Protein AF-A0A2N6DG22-F1 (afdb_monomer)

Nearest PDB structures (foldseek):
  5lfl-assembly6_F  TM=6.001E-01  e=6.012E-04  Solidesulfovibrio magneticus RS-1
  5g05-assembly1_K  TM=5.819E-01  e=2.583E-03  Homo sapiens
  4ui9-assembly1_K  TM=5.817E-01  e=5.746E-03  Homo sapiens
  5nps-assembly1_A  TM=6.088E-01  e=9.197E-03  Homo sapiens
  9gaw-assembly1_K  TM=5.774E-01  e=6.313E-03  Homo sapiens

Structure (mmCIF, N/CA/C/O backbone):
data_AF-A0A2N6DG22-F1
#
_entry.id   AF-A0A2N6DG22-F1
#
loop_
_atom_site.group_PDB
_atom_site.id
_atom_site.type_symbol
_atom_site.label_atom_id
_atom_site.label_alt_id
_atom_site.label_comp_id
_atom_site.label_asym_id
_atom_site.label_entity_id
_atom_site.label_seq_id
_atom_site.pdbx_PDB_ins_code
_atom_site.Cartn_x
_atom_site.Cartn_y
_atom_site.Cartn_z
_atom_site.occupancy
_atom_site.B_iso_or_equiv
_atom_site.auth_seq_id
_atom_site.auth_comp_id
_atom_site.auth_asym_id
_atom_site.auth_atom_id
_atom_site.pdbx_PDB_model_num
ATOM 1 N N . MET A 1 1 ? 22.524 -13.207 -29.946 1.00 55.81 1 MET A N 1
ATOM 2 C CA . MET A 1 1 ? 21.564 -12.697 -28.942 1.00 55.81 1 MET A CA 1
ATOM 3 C C . MET A 1 1 ? 22.320 -11.698 -28.078 1.00 55.81 1 MET A C 1
ATOM 5 O O . MET A 1 1 ? 23.345 -12.075 -27.524 1.00 55.81 1 MET A O 1
ATOM 9 N N . THR A 1 2 ? 21.935 -10.421 -28.078 1.00 75.06 2 THR A N 1
ATOM 10 C CA . THR A 1 2 ? 22.661 -9.369 -27.338 1.00 75.06 2 THR A CA 1
ATOM 11 C C . THR A 1 2 ? 22.475 -9.546 -25.825 1.00 75.06 2 THR A C 1
ATOM 13 O O . THR A 1 2 ? 21.483 -10.136 -25.391 1.00 75.06 2 THR A O 1
ATOM 16 N N . GLN A 1 3 ? 23.404 -9.040 -25.004 1.00 68.88 3 GLN A N 1
ATOM 17 C CA . GLN A 1 3 ? 23.263 -9.069 -23.536 1.00 68.88 3 GLN A CA 1
ATOM 18 C C . GLN A 1 3 ? 21.962 -8.394 -23.066 1.00 68.88 3 GLN A C 1
ATOM 20 O O . GLN A 1 3 ? 21.312 -8.883 -22.145 1.00 68.88 3 GLN A O 1
ATOM 25 N N . GLN A 1 4 ? 21.535 -7.337 -23.762 1.00 72.94 4 GLN A N 1
ATOM 26 C CA . GLN A 1 4 ? 20.268 -6.648 -23.525 1.00 72.94 4 GLN A CA 1
ATOM 27 C C . GLN A 1 4 ? 19.061 -7.572 -23.756 1.00 72.94 4 GLN A C 1
ATOM 29 O O . GLN A 1 4 ? 18.204 -7.689 -22.888 1.00 72.94 4 GLN A O 1
ATOM 34 N N . SER A 1 5 ? 19.035 -8.331 -24.856 1.00 77.56 5 SER A N 1
ATOM 35 C CA . SER A 1 5 ? 17.958 -9.295 -25.137 1.00 77.56 5 SER A CA 1
ATOM 36 C C . SER A 1 5 ? 17.855 -10.402 -24.074 1.00 77.56 5 SER A C 1
ATOM 38 O O . SER A 1 5 ? 16.754 -10.812 -23.706 1.00 77.56 5 SER A O 1
ATOM 40 N N . ALA A 1 6 ? 18.986 -10.857 -23.524 1.00 81.81 6 ALA A N 1
ATOM 41 C CA . ALA A 1 6 ? 18.993 -11.850 -22.448 1.00 81.81 6 ALA A CA 1
ATOM 42 C C . ALA A 1 6 ? 18.457 -11.289 -21.118 1.00 81.81 6 ALA A C 1
ATOM 44 O O . ALA A 1 6 ? 17.771 -12.000 -20.385 1.00 81.81 6 ALA A O 1
ATOM 45 N N . LEU A 1 7 ? 18.760 -10.026 -20.810 1.00 80.94 7 LEU A N 1
ATOM 46 C CA . LEU A 1 7 ? 18.275 -9.338 -19.615 1.00 80.94 7 LEU A CA 1
ATOM 47 C C . LEU A 1 7 ? 16.761 -9.094 -19.671 1.00 80.94 7 LEU A C 1
ATOM 49 O O . LEU A 1 7 ? 16.061 -9.421 -18.716 1.00 80.94 7 LEU A O 1
ATOM 53 N N . TYR A 1 8 ? 16.256 -8.603 -20.806 1.00 82.62 8 TYR A N 1
ATOM 54 C CA . TYR A 1 8 ? 14.820 -8.398 -21.034 1.00 82.62 8 TYR A CA 1
ATOM 55 C C . TYR A 1 8 ? 14.020 -9.674 -20.767 1.00 82.62 8 TYR A C 1
ATOM 57 O O . TYR A 1 8 ? 13.044 -9.662 -20.021 1.00 82.62 8 TYR A O 1
ATOM 65 N N . LYS A 1 9 ? 14.504 -10.809 -21.280 1.00 84.62 9 LYS A N 1
ATOM 66 C CA . LYS A 1 9 ? 13.853 -12.105 -21.081 1.00 84.62 9 LYS A CA 1
ATOM 67 C C . LYS A 1 9 ? 13.793 -12.531 -19.609 1.00 84.62 9 LYS A C 1
ATOM 69 O O . LYS A 1 9 ? 12.842 -13.193 -19.207 1.00 84.62 9 LYS A O 1
ATOM 74 N N . LYS A 1 10 ? 14.781 -12.161 -18.784 1.00 85.50 10 LYS A N 1
ATOM 75 C CA . LYS A 1 10 ? 14.741 -12.439 -17.336 1.00 85.50 10 LYS A CA 1
ATOM 76 C C . LYS A 1 10 ? 13.661 -11.614 -16.638 1.00 85.50 10 LYS A C 1
ATOM 78 O O . LYS A 1 10 ? 12.923 -12.170 -15.829 1.00 85.50 10 LYS A O 1
ATOM 83 N N . PHE A 1 11 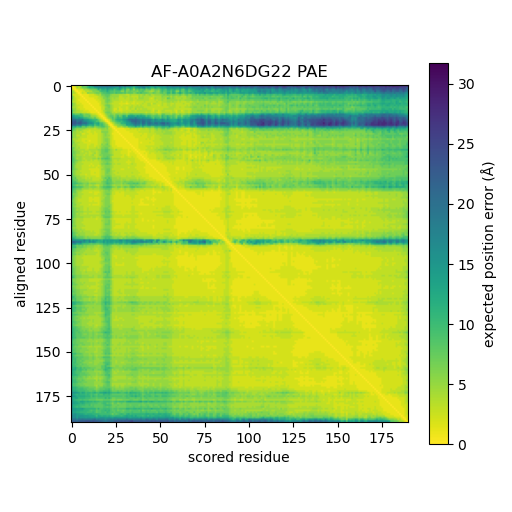? 13.558 -10.322 -16.961 1.00 84.62 11 PHE A N 1
ATOM 84 C CA . PHE A 1 11 ? 12.500 -9.461 -16.429 1.00 84.62 11 PHE A CA 1
ATOM 85 C C . PHE A 1 11 ? 11.123 -9.976 -16.823 1.00 84.62 11 PHE A C 1
ATOM 87 O O . PHE A 1 11 ? 10.278 -10.153 -15.952 1.00 84.62 11 PHE A O 1
ATOM 94 N N . GLU A 1 12 ? 10.927 -10.292 -18.101 1.00 84.50 12 GLU A N 1
ATOM 95 C CA . GLU A 1 12 ? 9.672 -10.835 -18.614 1.00 84.50 12 GLU A CA 1
ATOM 96 C C . GLU A 1 12 ? 9.242 -12.096 -17.847 1.00 84.50 12 GLU A C 1
ATOM 98 O O . GLU A 1 12 ? 8.115 -12.164 -17.366 1.00 84.50 12 GLU A O 1
ATOM 103 N N . VAL A 1 13 ? 10.150 -13.056 -17.634 1.00 85.38 13 VAL A N 1
ATOM 104 C CA . VAL A 1 13 ? 9.846 -14.289 -16.884 1.00 85.38 13 VAL A CA 1
ATOM 105 C C . VAL A 1 13 ? 9.360 -13.995 -15.462 1.00 85.38 13 VAL A C 1
ATOM 107 O O . VAL A 1 13 ? 8.386 -14.600 -15.017 1.00 85.38 13 VAL A O 1
ATOM 110 N N . VAL A 1 14 ? 10.009 -13.075 -14.742 1.00 84.31 14 VAL A N 1
ATOM 111 C CA . VAL A 1 14 ? 9.622 -12.756 -13.357 1.00 84.31 14 VAL A CA 1
ATOM 112 C C . VAL A 1 14 ? 8.337 -11.925 -13.312 1.00 84.31 14 VAL A C 1
ATOM 114 O O . VAL A 1 14 ? 7.455 -12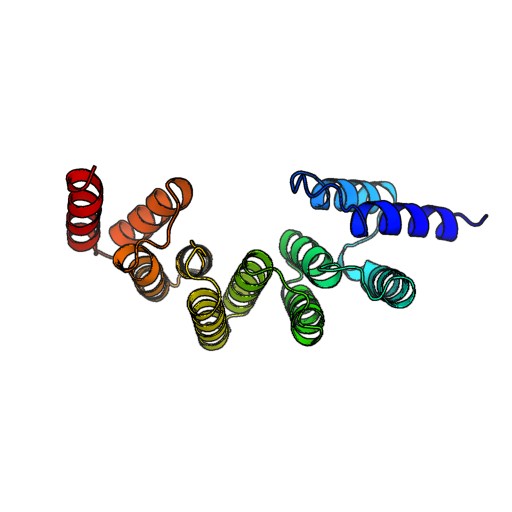.185 -12.493 1.00 84.31 14 VAL A O 1
ATOM 117 N N . LEU A 1 15 ? 8.198 -10.945 -14.206 1.00 80.69 15 LEU A N 1
ATOM 118 C CA . LEU A 1 15 ? 7.036 -10.058 -14.274 1.00 80.69 15 LEU A CA 1
ATOM 119 C C . LEU A 1 15 ? 5.771 -10.796 -14.698 1.00 80.69 15 LEU A C 1
ATOM 121 O O . LEU A 1 15 ? 4.700 -10.497 -14.171 1.00 80.69 15 LEU A O 1
ATOM 125 N N . LEU A 1 16 ? 5.897 -11.776 -15.592 1.00 81.75 16 LEU A N 1
ATOM 126 C CA . LEU A 1 16 ? 4.789 -12.591 -16.075 1.00 81.75 16 LEU A CA 1
ATOM 127 C C . LEU A 1 16 ? 4.541 -13.840 -15.231 1.00 81.75 16 LEU A C 1
ATOM 129 O O . LEU A 1 16 ? 3.623 -14.589 -15.562 1.00 81.75 16 LEU A O 1
ATOM 133 N N . ASP A 1 17 ? 5.301 -14.086 -14.155 1.00 76.69 17 ASP A N 1
ATOM 134 C CA . ASP A 1 17 ? 5.104 -15.288 -13.344 1.00 76.69 17 ASP A CA 1
ATOM 135 C C . ASP A 1 17 ? 3.661 -15.348 -12.806 1.00 76.69 17 ASP A C 1
ATOM 137 O O . ASP A 1 17 ? 3.223 -14.528 -11.979 1.00 76.69 17 ASP A O 1
ATOM 141 N N . LYS A 1 18 ? 2.920 -16.331 -13.338 1.00 64.62 18 LYS A N 1
ATOM 142 C CA . LYS A 1 18 ? 1.511 -16.626 -13.056 1.00 64.62 18 LYS A CA 1
ATOM 143 C C . LYS A 1 18 ? 1.348 -17.620 -11.911 1.00 64.62 18 LYS A C 1
ATOM 145 O O . LYS A 1 18 ? 0.214 -17.927 -11.556 1.00 64.62 18 LYS A O 1
ATOM 150 N N . SER A 1 19 ? 2.443 -18.127 -11.334 1.00 61.09 19 SER A N 1
ATOM 151 C CA . SER A 1 19 ? 2.414 -19.184 -10.318 1.00 61.09 19 SER A CA 1
ATOM 152 C C . SER A 1 19 ? 1.596 -18.818 -9.075 1.00 61.09 19 SER A C 1
ATOM 154 O O . SER A 1 19 ? 1.248 -19.705 -8.298 1.00 61.09 19 SER A O 1
ATOM 156 N N . GLY A 1 20 ? 1.272 -17.533 -8.867 1.00 50.12 20 GLY A N 1
ATOM 157 C CA . GLY A 1 20 ? 0.371 -17.065 -7.809 1.00 50.12 20 GLY A CA 1
ATOM 158 C C . GLY A 1 20 ? 0.922 -17.267 -6.394 1.00 50.12 20 GLY A C 1
ATO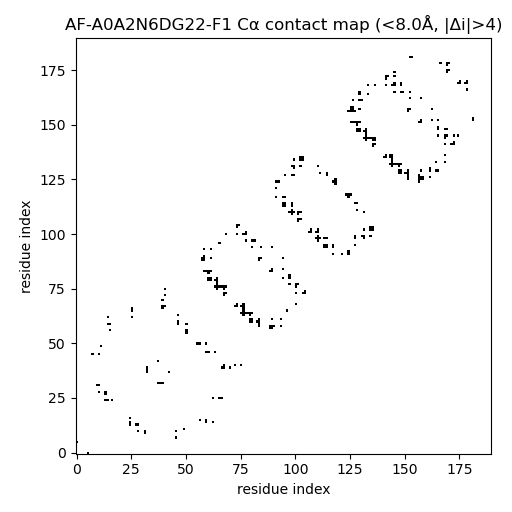M 159 O O . GLY A 1 20 ? 0.318 -16.814 -5.423 1.00 50.12 20 GLY A O 1
ATOM 160 N N . LYS A 1 21 ? 2.095 -17.894 -6.262 1.00 47.78 21 LYS A N 1
ATOM 161 C CA . LYS A 1 21 ? 2.847 -18.032 -5.021 1.00 47.78 21 LYS A CA 1
ATOM 162 C C . LYS A 1 21 ? 3.543 -16.700 -4.772 1.00 47.78 21 LYS A C 1
ATOM 164 O O . LYS A 1 21 ? 4.705 -16.520 -5.107 1.00 47.78 21 LYS A O 1
ATOM 169 N N . GLY A 1 22 ? 2.788 -15.740 -4.241 1.00 48.47 22 GLY A N 1
ATOM 170 C CA . GLY A 1 22 ? 3.173 -14.340 -4.024 1.00 48.47 22 GLY A CA 1
ATOM 171 C C . GLY A 1 22 ? 4.353 -14.077 -3.076 1.00 48.47 22 GLY A C 1
ATOM 172 O O . GLY A 1 22 ? 4.402 -13.007 -2.485 1.00 48.47 22 GLY A O 1
ATOM 173 N N . GLY A 1 23 ? 5.300 -15.001 -2.922 1.00 54.41 23 GLY A N 1
ATOM 174 C CA . GLY A 1 23 ? 6.478 -14.857 -2.070 1.00 54.41 23 GLY A CA 1
ATOM 175 C C . GLY A 1 23 ? 7.758 -15.165 -2.836 1.00 54.41 23 GLY A C 1
ATOM 176 O O . GLY A 1 23 ? 8.309 -16.239 -2.646 1.00 54.41 23 GLY A O 1
ATOM 177 N N . ASN A 1 24 ? 8.144 -14.275 -3.759 1.00 72.88 24 ASN A N 1
ATOM 178 C CA . ASN A 1 24 ? 9.544 -13.923 -4.081 1.00 72.88 24 ASN A CA 1
ATOM 179 C C . ASN A 1 24 ? 9.703 -13.109 -5.371 1.00 72.88 24 ASN A C 1
ATOM 181 O O . ASN A 1 24 ? 10.822 -12.743 -5.696 1.00 72.88 24 ASN A O 1
ATOM 185 N N . TRP A 1 25 ? 8.648 -12.782 -6.127 1.00 80.81 25 TRP A N 1
ATOM 186 C CA . TRP A 1 25 ? 8.838 -12.052 -7.393 1.00 80.81 25 TRP A CA 1
ATOM 187 C C . TRP A 1 25 ? 9.525 -10.683 -7.201 1.00 80.81 25 TRP A C 1
ATOM 189 O O . TRP A 1 25 ? 10.365 -10.325 -8.019 1.00 80.81 25 TRP A O 1
ATOM 199 N N . ILE A 1 26 ? 9.251 -9.957 -6.104 1.00 84.50 26 ILE A N 1
ATOM 200 C CA . ILE A 1 26 ? 9.958 -8.702 -5.773 1.00 84.50 26 ILE A CA 1
ATOM 201 C C . ILE A 1 26 ? 11.444 -8.965 -5.542 1.00 84.50 26 ILE A C 1
ATOM 203 O O . ILE A 1 26 ? 12.279 -8.222 -6.043 1.00 84.50 26 ILE A O 1
ATOM 207 N N . ASP A 1 27 ? 11.781 -10.013 -4.793 1.00 85.88 27 ASP A N 1
ATOM 208 C CA . ASP A 1 27 ? 13.169 -10.336 -4.465 1.00 85.88 27 ASP A CA 1
ATOM 209 C C . ASP A 1 27 ? 13.916 -10.923 -5.669 1.00 85.88 27 ASP A C 1
ATOM 211 O O . ASP A 1 27 ? 15.091 -10.639 -5.856 1.00 85.88 27 ASP A O 1
ATOM 215 N N . ASN A 1 28 ? 13.222 -11.637 -6.558 1.00 87.69 28 ASN A N 1
ATOM 216 C CA . ASN A 1 28 ? 13.760 -12.083 -7.841 1.00 87.69 28 ASN A CA 1
ATOM 217 C C . ASN A 1 28 ? 14.024 -10.897 -8.780 1.00 87.69 28 ASN A C 1
ATOM 219 O O . ASN A 1 28 ? 15.054 -10.866 -9.447 1.00 87.69 28 ASN A O 1
ATOM 223 N N . LEU A 1 29 ? 13.116 -9.912 -8.839 1.00 86.50 29 LEU A N 1
ATOM 224 C CA . LEU A 1 29 ? 13.366 -8.668 -9.572 1.00 86.50 29 LEU A CA 1
ATOM 225 C C . LEU A 1 29 ? 14.544 -7.911 -8.963 1.00 86.50 29 LEU A C 1
ATOM 227 O O . LEU A 1 29 ? 15.395 -7.438 -9.709 1.00 86.50 29 LEU A O 1
ATOM 231 N N . GLN A 1 30 ? 14.619 -7.845 -7.632 1.00 88.44 30 GLN A N 1
ATOM 232 C CA . GLN A 1 30 ? 15.735 -7.215 -6.937 1.00 88.44 30 GLN A CA 1
ATOM 233 C C . GLN A 1 30 ? 17.067 -7.885 -7.277 1.00 88.44 30 GLN A C 1
ATOM 235 O O . GLN A 1 30 ? 18.014 -7.204 -7.638 1.00 88.44 30 GLN A O 1
ATOM 240 N N . ASP A 1 31 ? 17.124 -9.214 -7.233 1.00 90.19 31 ASP A N 1
ATOM 241 C CA . ASP A 1 31 ? 18.323 -9.981 -7.567 1.00 90.19 31 ASP A CA 1
ATOM 242 C C . ASP A 1 31 ? 18.769 -9.743 -9.021 1.00 90.19 31 ASP A C 1
ATOM 244 O O . ASP A 1 31 ? 19.964 -9.635 -9.299 1.00 90.19 31 ASP A O 1
ATOM 248 N N . ILE A 1 32 ? 17.825 -9.598 -9.960 1.00 89.25 32 ILE A N 1
ATOM 249 C CA . ILE A 1 32 ? 18.143 -9.212 -11.343 1.00 89.25 32 ILE A CA 1
ATOM 250 C C . ILE A 1 32 ? 18.714 -7.789 -11.391 1.00 89.25 32 ILE A C 1
ATOM 252 O O . ILE A 1 32 ? 19.732 -7.579 -12.052 1.00 89.25 32 ILE A O 1
ATOM 256 N N . LEU A 1 33 ? 18.084 -6.829 -10.709 1.00 89.69 33 LEU A N 1
ATOM 257 C CA . LEU A 1 33 ? 18.557 -5.444 -10.645 1.00 89.69 33 LEU A CA 1
ATOM 258 C C . LEU A 1 33 ? 19.981 -5.368 -10.081 1.00 89.69 33 LEU A C 1
ATOM 260 O O . LEU A 1 33 ? 20.857 -4.786 -10.719 1.00 89.69 33 LEU A O 1
ATOM 264 N N . ASP A 1 34 ? 20.236 -6.035 -8.957 1.00 91.06 34 ASP A N 1
ATOM 265 C CA . ASP A 1 34 ? 21.526 -6.026 -8.265 1.00 91.06 34 ASP A CA 1
ATOM 266 C C . ASP A 1 34 ? 22.629 -6.658 -9.127 1.00 91.06 34 ASP A C 1
ATOM 268 O O . ASP A 1 34 ? 23.684 -6.055 -9.342 1.00 91.06 34 ASP A O 1
ATOM 272 N N . LYS A 1 35 ? 22.367 -7.839 -9.709 1.00 92.19 35 LYS A N 1
ATOM 273 C CA . LYS A 1 35 ? 23.320 -8.551 -10.586 1.00 92.19 35 LYS A CA 1
ATOM 274 C C . LYS A 1 35 ? 23.735 -7.751 -11.812 1.00 92.19 35 LYS A C 1
ATOM 276 O O . LYS A 1 35 ? 24.805 -7.997 -12.365 1.00 92.19 35 LYS A O 1
ATOM 281 N N . HIS A 1 36 ? 22.873 -6.849 -12.262 1.00 89.25 36 HIS A N 1
ATOM 282 C CA . HIS A 1 36 ? 23.100 -6.037 -13.447 1.00 89.25 36 HIS A CA 1
ATOM 283 C C . HIS A 1 36 ? 23.379 -4.562 -13.117 1.00 89.25 36 HIS A C 1
ATOM 285 O O . HIS A 1 36 ? 23.585 -3.782 -14.042 1.00 89.25 36 HIS A O 1
ATOM 291 N N . SER A 1 37 ? 23.443 -4.194 -11.829 1.00 91.62 37 SER A N 1
ATOM 292 C CA . SER A 1 37 ? 23.646 -2.815 -11.356 1.00 91.62 37 SER A CA 1
ATOM 293 C C . SER A 1 37 ? 22.644 -1.819 -11.958 1.00 91.62 37 SER A C 1
ATOM 295 O O . SER A 1 37 ? 23.009 -0.722 -12.373 1.00 91.62 37 SER A O 1
ATOM 297 N N . ILE A 1 38 ? 21.373 -2.222 -12.030 1.00 90.81 38 ILE A N 1
ATOM 298 C CA . ILE A 1 38 ? 20.271 -1.423 -12.579 1.00 90.81 38 ILE A CA 1
ATOM 299 C C . ILE A 1 38 ? 19.433 -0.883 -11.426 1.00 90.81 38 ILE A C 1
ATOM 301 O O . ILE A 1 38 ? 19.075 -1.625 -10.515 1.00 90.81 38 ILE A O 1
ATOM 305 N N . SER A 1 39 ? 19.079 0.398 -11.481 1.00 90.25 39 SER A N 1
ATOM 306 C CA . SER A 1 39 ? 18.174 0.992 -10.499 1.00 90.25 39 SER A CA 1
ATOM 307 C C . SER A 1 39 ? 16.706 0.711 -10.838 1.00 90.25 39 SER A C 1
ATOM 309 O O . SER A 1 39 ? 16.334 0.595 -12.007 1.00 90.25 39 SER A O 1
ATOM 311 N N . ALA A 1 40 ? 15.846 0.606 -9.822 1.00 88.56 40 ALA A N 1
ATOM 312 C CA . ALA A 1 40 ? 14.432 0.278 -10.016 1.00 88.56 40 ALA A CA 1
ATOM 313 C C . ALA A 1 40 ? 13.668 1.348 -10.822 1.00 88.56 40 ALA A C 1
ATOM 315 O O . ALA A 1 40 ? 12.728 1.025 -11.542 1.00 88.56 40 ALA A O 1
ATOM 316 N N . ASP A 1 41 ? 14.071 2.613 -10.763 1.00 90.44 41 ASP A N 1
ATOM 317 C CA . ASP A 1 41 ? 13.502 3.690 -11.582 1.00 90.44 41 ASP A CA 1
ATOM 318 C C . ASP A 1 41 ? 13.860 3.571 -13.078 1.00 90.44 41 ASP A C 1
ATOM 320 O O . ASP A 1 41 ? 13.150 4.108 -13.921 1.00 90.44 41 ASP A O 1
ATOM 324 N N . CYS A 1 42 ? 14.890 2.797 -13.434 1.00 90.38 42 CYS A N 1
ATOM 325 C CA . CYS A 1 42 ? 15.393 2.684 -14.807 1.00 90.38 42 CYS A CA 1
ATOM 326 C C . CYS A 1 42 ? 14.730 1.579 -15.650 1.00 90.38 42 CYS A C 1
ATOM 328 O O . CYS A 1 42 ? 15.107 1.397 -16.806 1.00 90.38 42 CYS A O 1
ATOM 330 N N . ILE A 1 43 ? 13.785 0.805 -15.102 1.00 89.00 43 ILE A N 1
ATOM 331 C CA . ILE A 1 43 ? 13.175 -0.329 -15.827 1.00 89.00 43 ILE A CA 1
ATOM 332 C C . ILE A 1 43 ? 11.801 -0.024 -16.435 1.00 89.00 43 ILE A C 1
ATOM 334 O O . ILE A 1 43 ? 11.162 -0.946 -16.934 1.00 89.00 43 ILE A O 1
ATOM 338 N N . ALA A 1 44 ? 11.338 1.231 -16.417 1.00 90.31 44 ALA A N 1
ATOM 339 C CA . ALA A 1 44 ? 10.016 1.609 -16.929 1.00 90.31 44 ALA A CA 1
ATOM 340 C C . ALA A 1 44 ? 9.797 1.189 -18.396 1.00 90.31 44 ALA A C 1
ATOM 342 O O . ALA A 1 44 ? 8.774 0.579 -18.697 1.00 90.31 44 ALA A O 1
ATOM 343 N N . ASP A 1 45 ? 10.786 1.408 -19.268 1.00 89.12 45 ASP A N 1
ATOM 344 C CA . ASP A 1 45 ? 10.716 1.004 -20.682 1.00 89.12 45 ASP A CA 1
ATOM 345 C C . ASP A 1 45 ? 10.582 -0.519 -20.834 1.00 89.12 45 ASP A C 1
ATOM 347 O O . ASP A 1 45 ? 9.815 -1.004 -21.659 1.00 89.12 45 ASP A O 1
ATOM 351 N N . ILE A 1 46 ? 11.250 -1.293 -19.968 1.00 89.31 46 ILE A N 1
ATOM 352 C CA . ILE A 1 46 ? 11.121 -2.758 -19.942 1.00 89.31 46 ILE A CA 1
ATOM 353 C C . ILE A 1 46 ? 9.696 -3.154 -19.543 1.00 89.31 46 ILE A C 1
ATOM 355 O O . ILE A 1 46 ? 9.130 -4.078 -20.123 1.00 89.31 46 ILE A O 1
ATOM 359 N N . ILE A 1 47 ? 9.103 -2.476 -18.553 1.00 91.06 47 ILE A N 1
ATOM 360 C CA . ILE A 1 47 ? 7.716 -2.733 -18.140 1.00 91.06 47 ILE A CA 1
ATOM 361 C C . ILE A 1 47 ? 6.751 -2.445 -19.292 1.00 91.06 47 ILE A C 1
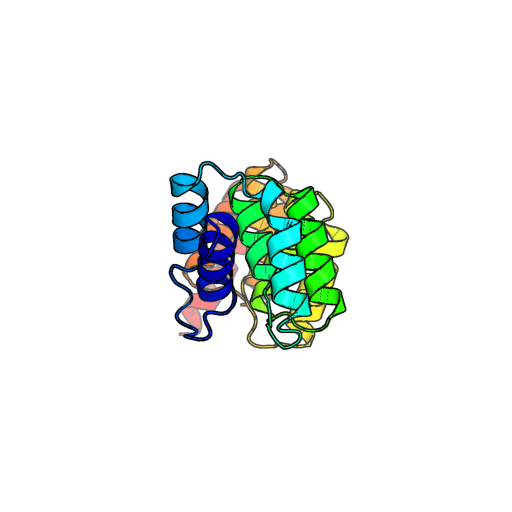ATOM 363 O O . ILE A 1 47 ? 5.862 -3.257 -19.555 1.00 91.06 47 ILE A O 1
ATOM 367 N N . ASP A 1 48 ? 6.937 -1.319 -19.978 1.00 90.75 48 ASP A N 1
ATOM 368 C CA . ASP A 1 48 ? 6.099 -0.912 -21.103 1.00 90.75 48 ASP A CA 1
ATOM 369 C C . ASP A 1 48 ? 6.227 -1.876 -22.285 1.00 90.75 48 ASP A C 1
ATOM 371 O O . ASP A 1 48 ? 5.205 -2.310 -22.819 1.00 90.75 48 ASP A O 1
ATOM 375 N N . ASP A 1 49 ? 7.442 -2.310 -22.620 1.00 89.12 49 ASP A N 1
ATOM 376 C CA . ASP A 1 49 ? 7.683 -3.314 -23.658 1.00 89.12 49 ASP A CA 1
ATOM 377 C C . ASP A 1 49 ? 7.059 -4.670 -23.302 1.00 89.12 49 ASP A C 1
ATOM 379 O O . ASP A 1 49 ? 6.421 -5.309 -24.146 1.00 89.12 49 ASP A O 1
ATOM 383 N N . VAL A 1 50 ? 7.200 -5.131 -22.054 1.00 86.88 50 VAL A N 1
ATOM 384 C CA . VAL A 1 50 ? 6.594 -6.400 -21.620 1.00 86.88 50 VAL A CA 1
ATOM 385 C C . VAL A 1 50 ? 5.071 -6.314 -21.684 1.00 86.88 50 VAL A C 1
ATOM 387 O O . VAL A 1 50 ? 4.442 -7.258 -22.166 1.00 86.88 50 VAL A O 1
ATOM 390 N N . PHE A 1 51 ? 4.472 -5.201 -21.249 1.00 87.62 51 PHE A N 1
ATOM 391 C CA . PHE A 1 51 ? 3.025 -4.995 -21.327 1.00 87.62 51 PHE A CA 1
ATOM 392 C C . PHE A 1 51 ? 2.532 -4.893 -22.775 1.00 87.62 51 PHE A C 1
ATOM 394 O O . PHE A 1 51 ? 1.540 -5.529 -23.120 1.00 87.62 51 PHE A O 1
ATOM 401 N N . ALA A 1 52 ? 3.230 -4.161 -23.648 1.00 89.19 52 ALA A N 1
ATOM 402 C CA . ALA A 1 52 ? 2.864 -4.026 -25.058 1.00 89.19 52 ALA A CA 1
ATOM 403 C C . ALA A 1 52 ? 2.834 -5.382 -25.785 1.00 89.19 52 ALA A C 1
ATOM 405 O O . ALA A 1 52 ? 1.951 -5.627 -26.606 1.00 89.19 52 ALA A O 1
ATOM 406 N N . ASN A 1 53 ? 3.760 -6.283 -25.443 1.00 88.12 53 ASN A N 1
ATOM 407 C CA . ASN A 1 53 ? 3.811 -7.639 -25.994 1.00 88.12 53 ASN A CA 1
ATOM 408 C C . ASN A 1 53 ? 2.884 -8.632 -25.269 1.00 88.12 53 ASN A C 1
ATOM 410 O O . ASN A 1 53 ? 2.608 -9.712 -25.788 1.00 88.12 53 ASN A O 1
ATOM 414 N N . ASN A 1 54 ? 2.389 -8.276 -24.081 1.00 84.25 54 ASN A N 1
ATOM 415 C CA . ASN A 1 54 ? 1.527 -9.110 -23.251 1.00 84.25 54 ASN A CA 1
ATOM 416 C C . ASN A 1 54 ? 0.425 -8.252 -22.595 1.00 84.25 54 ASN A C 1
ATOM 418 O O . ASN A 1 54 ? 0.437 -8.082 -21.376 1.00 84.25 54 ASN A O 1
ATOM 422 N N . PRO A 1 55 ? -0.555 -7.717 -23.347 1.00 82.31 55 PRO A N 1
ATOM 423 C CA . PRO A 1 55 ? -1.553 -6.785 -22.798 1.00 82.31 55 PRO A CA 1
ATOM 424 C C . PRO A 1 55 ? -2.448 -7.411 -21.711 1.00 82.31 55 PRO A C 1
ATOM 426 O O . PRO A 1 55 ? -2.979 -6.710 -20.852 1.00 82.31 55 PRO A O 1
ATOM 429 N N . ASP A 1 56 ? -2.560 -8.743 -21.693 1.00 79.19 56 ASP A N 1
ATOM 430 C CA . ASP A 1 56 ? -3.256 -9.507 -20.650 1.00 79.19 56 ASP A CA 1
ATOM 431 C C . ASP A 1 56 ? -2.396 -9.762 -19.395 1.00 79.19 56 ASP A C 1
ATOM 433 O O . ASP A 1 56 ? -2.818 -10.480 -18.478 1.00 79.19 56 ASP A O 1
ATOM 437 N N . ALA A 1 57 ? -1.176 -9.215 -19.334 1.00 81.00 57 ALA A N 1
ATOM 438 C CA . ALA A 1 57 ? -0.292 -9.291 -18.176 1.00 81.00 57 ALA A CA 1
ATOM 439 C C . ALA A 1 57 ? -0.860 -8.468 -17.014 1.00 81.00 57 ALA A C 1
ATOM 441 O O . ALA A 1 57 ? -0.481 -7.323 -16.758 1.00 81.00 57 ALA A O 1
ATOM 442 N N . LYS A 1 58 ? -1.792 -9.083 -16.284 1.00 80.06 58 LYS A N 1
ATOM 443 C CA . LYS A 1 58 ? -2.418 -8.476 -15.112 1.00 80.06 58 LYS A CA 1
ATOM 444 C C . LYS A 1 58 ? -1.363 -8.083 -14.083 1.00 80.06 58 LYS A C 1
ATOM 446 O O . LYS A 1 58 ? -0.449 -8.853 -13.782 1.00 80.06 58 LYS A O 1
ATOM 451 N N . PHE A 1 59 ? -1.573 -6.919 -13.478 1.00 85.81 59 PHE A N 1
ATOM 452 C CA . PHE A 1 59 ? -0.813 -6.407 -12.344 1.00 85.81 59 PHE A CA 1
ATOM 453 C C . PHE A 1 59 ? 0.636 -6.008 -12.627 1.00 85.81 59 PHE A C 1
ATOM 455 O O . PHE A 1 59 ? 1.351 -5.731 -11.664 1.00 85.81 59 PHE A O 1
ATOM 462 N N . ILE A 1 60 ? 1.108 -5.994 -13.878 1.00 88.75 60 ILE A N 1
ATOM 463 C CA . ILE A 1 60 ? 2.526 -5.727 -14.156 1.00 88.75 60 ILE A CA 1
ATOM 464 C C . ILE A 1 60 ? 2.960 -4.353 -13.631 1.00 88.75 60 ILE A C 1
ATOM 466 O O . ILE A 1 60 ? 3.992 -4.236 -12.969 1.00 88.75 60 ILE A O 1
ATOM 470 N N . TYR A 1 61 ? 2.113 -3.339 -13.808 1.00 92.19 61 TYR A N 1
ATOM 471 C CA . TYR A 1 61 ? 2.376 -1.998 -13.307 1.00 92.19 61 TYR A CA 1
ATOM 472 C C . TYR A 1 61 ? 2.234 -1.915 -11.787 1.00 92.19 61 TYR A C 1
ATOM 474 O O . TYR A 1 61 ? 3.037 -1.251 -11.143 1.00 92.19 61 TYR A O 1
ATOM 482 N N . SER A 1 62 ? 1.296 -2.646 -11.174 1.00 92.00 62 SER A N 1
ATOM 483 C CA . SER A 1 62 ? 1.232 -2.741 -9.705 1.00 92.00 62 SER A CA 1
ATOM 484 C C . SER A 1 62 ? 2.462 -3.434 -9.115 1.00 92.00 62 SER A C 1
ATOM 486 O O . SER A 1 62 ? 2.955 -3.036 -8.063 1.00 92.00 62 SER A O 1
ATOM 488 N N . ARG A 1 63 ? 2.986 -4.467 -9.785 1.00 90.06 63 ARG A N 1
ATOM 489 C CA . ARG A 1 63 ? 4.224 -5.148 -9.386 1.00 90.06 63 ARG A CA 1
ATOM 490 C C . ARG A 1 63 ? 5.411 -4.192 -9.472 1.00 90.06 63 ARG A C 1
ATOM 492 O O . ARG A 1 63 ? 6.187 -4.070 -8.527 1.00 90.06 63 ARG A O 1
ATOM 499 N N . TYR A 1 64 ? 5.504 -3.455 -10.571 1.00 92.19 64 TYR A N 1
ATOM 500 C CA . TYR A 1 64 ? 6.511 -2.418 -10.723 1.00 92.19 64 TYR A CA 1
ATOM 501 C C . TYR A 1 64 ? 6.400 -1.337 -9.635 1.00 92.19 64 TYR A C 1
ATOM 503 O O . TYR A 1 64 ? 7.386 -1.014 -8.976 1.00 92.19 64 TYR A O 1
ATOM 511 N N . ALA A 1 65 ? 5.188 -0.858 -9.356 1.00 94.75 65 ALA A N 1
ATOM 512 C CA . ALA A 1 65 ? 4.932 0.136 -8.323 1.00 94.75 65 ALA A CA 1
ATOM 513 C C . ALA A 1 65 ? 5.364 -0.327 -6.922 1.00 94.75 65 ALA A C 1
ATOM 515 O O . ALA A 1 65 ? 5.964 0.435 -6.169 1.00 94.75 65 ALA A O 1
ATOM 516 N N . LEU A 1 66 ? 5.116 -1.590 -6.571 1.00 93.06 66 LEU A N 1
ATOM 517 C CA . LEU A 1 66 ? 5.559 -2.165 -5.298 1.00 93.06 66 LEU A CA 1
ATOM 518 C C . LEU A 1 66 ? 7.088 -2.232 -5.181 1.00 93.06 66 LEU A C 1
ATOM 520 O O . LEU A 1 66 ? 7.627 -1.989 -4.100 1.00 93.06 66 LEU A O 1
ATOM 524 N N . LEU A 1 67 ? 7.789 -2.535 -6.277 1.00 92.81 67 LEU A N 1
ATOM 525 C CA . LEU A 1 67 ? 9.251 -2.483 -6.318 1.00 92.81 67 LEU A CA 1
ATOM 526 C C . LEU A 1 67 ? 9.748 -1.045 -6.117 1.00 92.81 67 LEU A C 1
ATOM 528 O O . LEU A 1 67 ? 10.625 -0.816 -5.290 1.00 92.81 67 LEU A O 1
ATOM 532 N N . LEU A 1 68 ? 9.139 -0.072 -6.797 1.00 95.75 68 LEU A N 1
ATOM 533 C CA . LEU A 1 68 ? 9.450 1.350 -6.625 1.00 95.75 68 LEU A CA 1
ATOM 534 C C . LEU A 1 68 ? 9.219 1.822 -5.181 1.00 95.75 68 LEU A C 1
ATOM 536 O O . LEU A 1 68 ? 10.080 2.496 -4.617 1.00 95.75 68 LEU A O 1
ATOM 540 N N . MET A 1 69 ? 8.116 1.412 -4.541 1.00 95.12 69 MET A N 1
ATOM 541 C CA . MET A 1 69 ? 7.862 1.698 -3.122 1.00 95.12 69 MET A CA 1
ATOM 542 C C . MET A 1 69 ? 8.954 1.129 -2.208 1.00 95.12 69 MET A C 1
ATOM 544 O O . MET A 1 69 ? 9.365 1.819 -1.277 1.00 95.12 69 MET A O 1
ATOM 548 N N . LYS A 1 70 ? 9.438 -0.101 -2.461 1.00 92.69 70 LYS A N 1
ATOM 549 C CA . LYS A 1 70 ? 10.520 -0.737 -1.676 1.00 92.69 70 LYS A CA 1
ATOM 550 C C . LYS A 1 70 ? 11.801 0.107 -1.680 1.00 92.69 70 LYS A C 1
ATOM 552 O O . LYS A 1 70 ? 12.522 0.102 -0.688 1.00 92.69 70 LYS A O 1
ATOM 557 N N . HIS A 1 71 ? 12.039 0.852 -2.760 1.00 93.44 71 HIS A N 1
ATOM 558 C CA . HIS A 1 71 ? 13.198 1.737 -2.939 1.00 93.44 71 HIS A CA 1
ATOM 559 C C . HIS A 1 71 ? 12.922 3.213 -2.639 1.00 93.44 71 HIS A C 1
ATOM 561 O O . HIS A 1 71 ? 13.798 4.051 -2.820 1.00 93.44 71 HIS A O 1
ATOM 567 N N . GLY A 1 72 ? 11.720 3.556 -2.172 1.00 94.75 72 GLY A N 1
ATOM 568 C CA . GLY A 1 72 ? 11.369 4.935 -1.833 1.00 94.75 72 GLY A CA 1
ATOM 569 C C . GLY A 1 72 ? 11.051 5.839 -3.030 1.00 94.75 72 GLY A C 1
ATOM 570 O O . GLY A 1 72 ? 10.841 7.032 -2.832 1.00 94.75 72 GLY A O 1
ATOM 571 N N . PHE A 1 73 ? 10.933 5.302 -4.250 1.00 97.25 73 PHE A N 1
ATOM 572 C CA . PHE A 1 73 ? 10.517 6.050 -5.445 1.00 97.25 73 PHE A CA 1
ATOM 573 C C . PHE A 1 73 ? 8.990 6.223 -5.489 1.00 97.25 73 PHE A C 1
ATOM 575 O O . PHE A 1 73 ? 8.301 5.717 -6.376 1.00 97.25 73 PHE A O 1
ATOM 582 N N . THR A 1 74 ? 8.426 6.890 -4.483 1.00 96.62 74 THR A N 1
ATOM 583 C CA . THR A 1 74 ? 6.981 6.853 -4.206 1.00 96.62 74 THR A CA 1
ATOM 584 C C . THR A 1 74 ? 6.144 7.631 -5.220 1.00 96.62 74 THR A C 1
ATOM 586 O O . THR A 1 74 ? 5.020 7.223 -5.504 1.00 96.62 74 THR A O 1
ATOM 589 N N . ASP A 1 75 ? 6.681 8.691 -5.826 1.00 97.69 75 ASP A N 1
ATOM 590 C CA . ASP A 1 75 ? 6.001 9.422 -6.906 1.00 97.69 75 ASP A CA 1
ATOM 591 C C . ASP A 1 75 ? 5.890 8.572 -8.180 1.00 97.69 75 ASP A C 1
ATOM 593 O O . ASP A 1 75 ? 4.837 8.518 -8.815 1.00 97.69 75 ASP A O 1
ATOM 597 N N . MET A 1 76 ? 6.954 7.841 -8.527 1.00 97.50 76 MET A N 1
ATOM 598 C CA . MET A 1 76 ? 6.942 6.910 -9.660 1.00 97.50 76 MET A CA 1
ATOM 599 C C . MET A 1 76 ? 6.036 5.710 -9.380 1.00 97.50 76 MET A C 1
ATOM 601 O O . MET A 1 76 ? 5.311 5.254 -10.265 1.00 97.50 76 MET A O 1
ATOM 605 N N . ALA A 1 77 ? 6.044 5.209 -8.139 1.00 97.62 77 ALA A N 1
ATOM 606 C CA . ALA A 1 77 ? 5.157 4.131 -7.725 1.00 97.62 77 ALA A CA 1
ATOM 607 C C . ALA A 1 77 ? 3.688 4.530 -7.892 1.00 97.62 77 ALA A C 1
ATOM 609 O O . ALA A 1 77 ? 2.887 3.737 -8.384 1.00 97.62 77 ALA A O 1
ATOM 610 N N . GLU A 1 78 ? 3.337 5.767 -7.535 1.00 97.81 78 GLU A N 1
ATOM 611 C CA . GLU A 1 78 ? 1.986 6.290 -7.721 1.00 97.81 78 GLU A CA 1
ATOM 612 C C . GLU A 1 78 ? 1.578 6.281 -9.197 1.00 97.81 78 GLU A C 1
ATOM 614 O O . GLU A 1 78 ? 0.511 5.768 -9.527 1.00 97.81 78 GLU A O 1
ATOM 619 N N . GLN A 1 79 ? 2.445 6.771 -10.090 1.00 96.88 79 GLN A N 1
ATOM 620 C CA . GLN A 1 79 ? 2.188 6.772 -11.535 1.00 96.88 79 GLN A CA 1
ATOM 621 C C . GLN A 1 79 ? 1.984 5.352 -12.075 1.00 96.88 79 GLN A C 1
ATOM 623 O O . GLN A 1 79 ? 1.051 5.102 -12.840 1.00 96.88 79 GLN A O 1
ATOM 628 N N . ALA A 1 80 ? 2.815 4.401 -11.643 1.00 95.50 80 ALA A N 1
ATOM 629 C CA . ALA A 1 80 ? 2.689 3.003 -12.034 1.00 95.50 80 ALA A CA 1
ATOM 630 C C . ALA A 1 80 ? 1.379 2.381 -11.510 1.00 95.50 80 ALA A C 1
ATOM 632 O O . ALA A 1 80 ? 0.643 1.760 -12.277 1.00 95.50 80 ALA A O 1
ATOM 633 N N . PHE A 1 81 ? 1.004 2.607 -10.247 1.00 96.25 81 PHE A N 1
ATOM 634 C CA . PHE A 1 81 ? -0.297 2.155 -9.746 1.00 96.25 81 PHE A CA 1
ATOM 635 C C . PHE A 1 81 ? -1.467 2.796 -10.490 1.00 96.25 81 PHE A C 1
ATOM 637 O O . PHE A 1 81 ? -2.436 2.104 -10.798 1.00 96.25 81 PHE A O 1
ATOM 644 N N . GLN A 1 82 ? -1.391 4.092 -10.790 1.00 95.12 82 GLN A N 1
ATOM 645 C CA . GLN A 1 82 ? -2.423 4.799 -11.541 1.00 95.12 82 GLN A CA 1
ATOM 646 C C . GLN A 1 82 ? -2.586 4.213 -12.949 1.00 95.12 82 GLN A C 1
ATOM 648 O O . GLN A 1 82 ? -3.718 4.031 -13.401 1.00 95.12 82 GLN A O 1
ATOM 653 N N . LYS A 1 83 ? -1.475 3.865 -13.609 1.00 92.81 83 LYS A N 1
ATOM 654 C CA . LYS A 1 83 ? -1.465 3.183 -14.908 1.00 92.81 83 LYS A CA 1
ATOM 655 C C . LYS A 1 83 ? -2.109 1.796 -14.813 1.00 92.81 83 LYS A C 1
ATOM 657 O O . LYS A 1 83 ? -2.983 1.487 -15.609 1.00 92.81 83 LYS A O 1
ATOM 662 N N . ASP A 1 84 ? -1.794 0.992 -13.796 1.00 90.81 84 ASP A N 1
ATOM 663 C CA . ASP A 1 84 ? -2.458 -0.312 -13.601 1.00 90.81 84 ASP A CA 1
ATOM 664 C C . ASP A 1 84 ? -3.966 -0.174 -13.308 1.00 90.81 84 ASP A C 1
ATOM 666 O O . ASP A 1 84 ? -4.788 -0.965 -13.779 1.00 90.81 84 ASP A O 1
ATOM 670 N N . TYR A 1 85 ? -4.334 0.838 -12.516 1.00 89.25 85 TYR A N 1
ATOM 671 C CA . TYR A 1 85 ? -5.714 1.118 -12.128 1.00 89.25 85 TYR A CA 1
ATOM 672 C C . TYR A 1 85 ? -6.571 1.546 -13.328 1.00 89.25 85 TYR A C 1
ATOM 674 O O . TYR A 1 85 ? -7.730 1.137 -13.415 1.00 89.25 85 TYR A O 1
ATOM 682 N N . SER A 1 86 ? -6.018 2.317 -14.274 1.00 88.50 86 SER A N 1
ATOM 683 C CA . SER A 1 86 ? -6.742 2.756 -15.478 1.00 88.50 86 SER A CA 1
ATOM 684 C C . SER A 1 86 ? -7.059 1.610 -16.445 1.00 88.50 86 SER A C 1
ATOM 686 O O . SER A 1 86 ? -8.059 1.677 -17.157 1.00 88.50 86 SER A O 1
ATOM 688 N N . TYR A 1 87 ? -6.284 0.524 -16.411 1.00 83.81 87 TYR A N 1
ATOM 689 C CA . TYR A 1 87 ? -6.570 -0.701 -17.161 1.00 83.81 87 TYR A CA 1
ATOM 690 C C . TYR A 1 87 ? -7.586 -1.629 -16.470 1.00 83.81 87 TYR A C 1
ATOM 692 O O . TYR A 1 87 ? -7.815 -2.736 -16.949 1.00 83.81 87 TYR A O 1
ATOM 700 N N . TYR A 1 88 ? -8.188 -1.220 -15.341 1.00 73.06 88 TYR A N 1
ATOM 701 C CA . TYR A 1 88 ? -9.104 -2.039 -14.522 1.00 73.06 88 TYR A CA 1
ATOM 702 C C . TYR A 1 88 ? -8.532 -3.408 -14.123 1.00 73.06 88 TYR A C 1
ATOM 704 O O . TYR A 1 88 ? -9.267 -4.350 -13.825 1.00 73.06 88 TYR A O 1
ATOM 712 N N . ASN A 1 89 ? -7.206 -3.508 -14.078 1.00 69.88 89 ASN A N 1
ATOM 713 C CA . ASN A 1 89 ? -6.501 -4.770 -13.930 1.00 69.88 89 ASN A CA 1
ATOM 714 C C . ASN A 1 89 ? -6.003 -5.017 -12.510 1.00 69.88 89 ASN A C 1
ATOM 716 O O . ASN A 1 89 ? -5.285 -5.984 -12.315 1.00 69.88 89 ASN A O 1
ATOM 720 N N . GLN A 1 90 ? -6.374 -4.207 -11.513 1.00 78.38 90 GLN A N 1
ATOM 721 C CA . GLN A 1 90 ? -5.895 -4.377 -10.140 1.00 78.38 90 GLN A CA 1
ATOM 722 C C . GLN A 1 90 ? -6.697 -5.407 -9.338 1.00 78.38 90 GLN A C 1
ATOM 724 O O . GLN A 1 90 ? -7.924 -5.373 -9.267 1.00 78.38 90 GLN A O 1
ATOM 729 N N . ALA A 1 91 ? -5.977 -6.289 -8.642 1.00 86.50 91 ALA A N 1
ATOM 730 C CA . ALA A 1 91 ? -6.537 -7.045 -7.535 1.00 86.50 91 ALA A CA 1
ATOM 731 C C . ALA A 1 91 ? -6.832 -6.070 -6.391 1.00 86.50 91 ALA A C 1
ATOM 733 O O . ALA A 1 91 ? -6.083 -5.112 -6.191 1.00 86.50 91 ALA A O 1
ATOM 734 N N . TRP A 1 92 ? -7.865 -6.342 -5.589 1.00 91.69 92 TRP A N 1
ATOM 735 C CA . TRP A 1 92 ? -8.216 -5.479 -4.455 1.00 91.69 92 TRP A CA 1
ATOM 736 C C . TRP A 1 92 ? -7.019 -5.230 -3.522 1.00 91.69 92 TRP A C 1
ATOM 738 O O . TRP A 1 92 ? -6.853 -4.128 -3.008 1.00 91.69 92 TRP A O 1
ATOM 748 N N . SER A 1 93 ? -6.142 -6.225 -3.353 1.00 91.31 93 SER A N 1
ATOM 749 C CA . SER A 1 93 ? -4.919 -6.121 -2.554 1.00 91.31 93 SER A CA 1
ATOM 750 C C . SER A 1 93 ? -3.900 -5.140 -3.146 1.00 91.31 93 SER A C 1
ATOM 752 O O . SER A 1 93 ? -3.248 -4.422 -2.392 1.00 91.31 93 SER A O 1
ATOM 754 N N . HIS A 1 94 ? -3.785 -5.052 -4.474 1.00 92.12 94 HIS A N 1
ATOM 755 C CA . HIS A 1 94 ? -2.947 -4.052 -5.140 1.00 92.12 94 HIS A CA 1
ATOM 756 C C . HIS A 1 94 ? -3.555 -2.654 -5.040 1.00 92.12 94 HIS A C 1
ATOM 758 O O . HIS A 1 94 ? -2.824 -1.706 -4.781 1.00 92.12 94 HIS A O 1
ATOM 764 N N . SER A 1 95 ? -4.882 -2.517 -5.125 1.00 94.81 95 SER A N 1
ATOM 765 C CA . SER A 1 95 ? -5.540 -1.230 -4.866 1.00 94.81 95 SER A CA 1
ATOM 766 C C . SER A 1 95 ? -5.352 -0.758 -3.420 1.00 94.81 95 SER A C 1
ATOM 768 O O . SER A 1 95 ? -5.175 0.435 -3.189 1.00 94.81 95 SER A O 1
ATOM 770 N N . MET A 1 96 ? -5.297 -1.668 -2.439 1.00 96.00 96 MET A N 1
ATOM 771 C CA . MET A 1 96 ? -4.926 -1.295 -1.065 1.00 96.00 96 MET A CA 1
ATOM 772 C C . MET A 1 96 ? -3.475 -0.816 -0.965 1.00 96.00 96 MET A C 1
ATOM 774 O O . MET A 1 96 ? -3.191 0.135 -0.241 1.00 96.00 96 MET A O 1
ATOM 778 N N . LYS A 1 97 ? -2.554 -1.421 -1.723 1.00 96.12 97 LYS A N 1
ATOM 779 C CA . LYS A 1 97 ? -1.167 -0.943 -1.809 1.00 96.12 97 LYS A CA 1
ATOM 780 C C . LYS A 1 97 ? -1.041 0.392 -2.534 1.00 96.12 97 LYS A C 1
ATOM 782 O O . LYS A 1 97 ? -0.233 1.222 -2.128 1.00 96.12 97 LYS A O 1
ATOM 787 N N . TYR A 1 98 ? -1.901 0.649 -3.512 1.00 97.38 98 TYR A N 1
ATOM 788 C CA . TYR A 1 98 ? -2.016 1.969 -4.109 1.00 97.38 98 TYR A CA 1
ATOM 789 C C . TYR A 1 98 ? -2.515 3.010 -3.092 1.00 97.38 98 TYR A C 1
ATOM 791 O O . TYR A 1 98 ? -1.924 4.079 -2.977 1.00 97.38 98 TYR A O 1
ATOM 799 N N . ALA A 1 99 ? -3.521 2.692 -2.272 1.00 98.00 99 ALA A N 1
ATOM 800 C CA . ALA A 1 99 ? -3.961 3.586 -1.196 1.00 98.00 99 ALA A CA 1
ATOM 801 C C . ALA A 1 99 ? -2.851 3.861 -0.160 1.00 98.00 99 ALA A C 1
ATOM 803 O O . ALA A 1 99 ? -2.691 4.993 0.307 1.00 98.00 99 ALA A O 1
ATOM 804 N N . GLU A 1 100 ? -2.041 2.852 0.166 1.00 97.75 100 GLU A N 1
ATOM 805 C CA . GLU A 1 100 ? -0.847 3.010 1.004 1.00 97.75 100 GLU A CA 1
ATOM 806 C C . GLU A 1 100 ? 0.164 3.973 0.352 1.00 97.75 100 GLU A C 1
ATOM 808 O O . GLU A 1 100 ? 0.612 4.913 1.003 1.00 97.75 100 GLU A O 1
ATOM 813 N N . CYS A 1 101 ? 0.444 3.823 -0.948 1.00 98.31 101 CYS A N 1
ATOM 814 C CA . CYS A 1 101 ? 1.292 4.739 -1.722 1.00 98.31 101 CYS A CA 1
ATOM 815 C C . CYS A 1 101 ? 0.756 6.182 -1.727 1.00 98.31 101 CYS A C 1
ATOM 817 O O . CYS A 1 101 ? 1.495 7.110 -1.402 1.00 98.31 101 CYS A O 1
ATOM 819 N N . LEU A 1 102 ? -0.545 6.375 -1.967 1.00 98.44 102 LEU A N 1
ATOM 820 C CA . LEU A 1 102 ? -1.199 7.685 -1.858 1.00 98.44 102 LEU A CA 1
ATOM 821 C C . LEU A 1 102 ? -1.030 8.281 -0.455 1.00 98.44 102 LEU A C 1
ATOM 823 O O . LEU A 1 102 ? -0.802 9.479 -0.305 1.00 98.44 102 LEU A O 1
ATOM 827 N N . THR A 1 103 ? -1.091 7.450 0.586 1.00 98.25 103 THR A N 1
ATOM 828 C CA . THR A 1 103 ? -0.865 7.889 1.969 1.00 98.25 103 THR A CA 1
ATOM 829 C C . THR A 1 103 ? 0.576 8.356 2.185 1.00 98.25 103 THR A C 1
ATOM 831 O O . THR A 1 103 ? 0.782 9.397 2.810 1.00 98.25 103 THR A O 1
ATOM 834 N N . ILE A 1 104 ? 1.564 7.634 1.639 1.00 97.50 104 ILE A N 1
ATOM 835 C CA . ILE A 1 104 ? 2.983 8.028 1.664 1.00 97.50 104 ILE A CA 1
ATOM 836 C C . ILE A 1 104 ? 3.193 9.370 0.945 1.00 97.50 104 ILE A C 1
ATOM 838 O O . ILE A 1 104 ? 3.945 10.214 1.433 1.00 97.50 104 ILE A O 1
ATOM 842 N N . ASN A 1 105 ? 2.472 9.616 -0.148 1.00 97.75 105 ASN A N 1
ATOM 843 C CA . ASN A 1 105 ? 2.522 10.875 -0.897 1.00 97.75 105 ASN A CA 1
ATOM 844 C C . ASN A 1 105 ? 1.598 11.968 -0.317 1.00 97.75 105 ASN A C 1
ATOM 846 O O . ASN A 1 105 ? 1.272 12.939 -0.994 1.00 97.75 105 ASN A O 1
ATOM 850 N N . ASN A 1 106 ? 1.163 11.830 0.943 1.00 96.94 106 ASN A N 1
ATOM 851 C CA . ASN A 1 106 ? 0.295 12.772 1.664 1.00 96.94 106 ASN A CA 1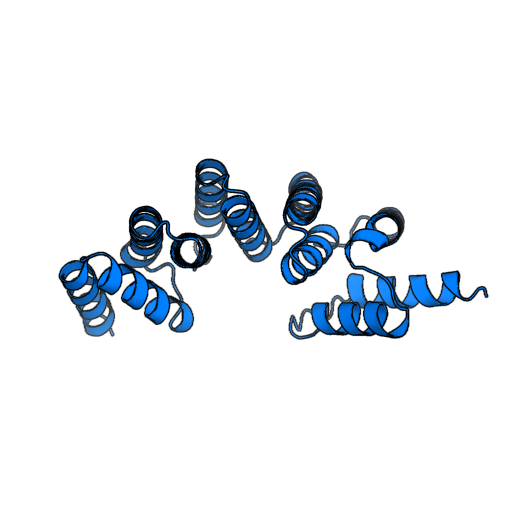
ATOM 852 C C . ASN A 1 106 ? -1.088 13.028 1.011 1.00 96.94 106 ASN A C 1
ATOM 854 O O . ASN A 1 106 ? -1.767 14.005 1.325 1.00 96.94 106 ASN A O 1
ATOM 858 N N . LYS A 1 107 ? -1.561 12.136 0.132 1.00 97.62 107 LYS A N 1
ATOM 859 C CA . LYS A 1 107 ? -2.871 12.201 -0.546 1.00 97.62 107 LYS A CA 1
ATOM 860 C C . LYS A 1 107 ? -3.944 11.434 0.235 1.00 97.62 107 LYS A C 1
ATOM 862 O O . LYS A 1 107 ? -4.616 10.548 -0.292 1.00 97.62 107 LYS A O 1
ATOM 867 N N . HIS A 1 108 ? -4.119 11.772 1.512 1.00 95.62 108 HIS A N 1
ATOM 868 C CA . HIS A 1 108 ? -4.939 10.998 2.459 1.00 95.62 108 HIS A CA 1
ATOM 869 C C . HIS A 1 108 ? -6.409 10.848 2.040 1.00 95.62 108 HIS A C 1
ATOM 871 O O . HIS A 1 108 ? -6.971 9.764 2.171 1.00 95.62 108 HIS A O 1
ATOM 877 N N . ASN A 1 109 ? -7.014 11.903 1.486 1.00 96.75 109 ASN A N 1
ATOM 878 C CA . ASN A 1 109 ? -8.405 11.854 1.023 1.00 96.75 109 ASN A CA 1
ATOM 879 C C . ASN A 1 109 ? -8.581 10.873 -0.147 1.00 96.75 109 ASN A C 1
ATOM 881 O O . ASN A 1 109 ? -9.547 10.118 -0.175 1.00 96.75 109 ASN A O 1
ATOM 885 N N . GLN A 1 110 ? -7.622 10.842 -1.080 1.00 98.00 110 GLN A N 1
ATOM 886 C CA . GLN A 1 110 ? -7.655 9.917 -2.218 1.00 98.00 110 GLN A CA 1
ATOM 887 C C . GLN A 1 110 ? -7.420 8.472 -1.765 1.00 98.00 110 GLN A C 1
ATOM 889 O O . GLN A 1 110 ? -8.089 7.559 -2.244 1.00 98.00 110 GLN A O 1
ATOM 894 N N . ALA A 1 111 ? -6.506 8.265 -0.809 1.00 98.12 111 ALA A N 1
ATOM 895 C CA . ALA A 1 111 ? -6.284 6.958 -0.199 1.00 98.12 111 ALA A CA 1
ATOM 896 C C . ALA A 1 111 ? -7.563 6.428 0.467 1.00 98.12 111 ALA A C 1
ATOM 898 O O . ALA A 1 111 ? -7.958 5.288 0.233 1.00 98.12 111 ALA A O 1
ATOM 899 N N . GLU A 1 112 ? -8.239 7.267 1.256 1.00 97.88 112 GLU A N 1
ATOM 900 C CA . GLU A 1 112 ? -9.502 6.916 1.902 1.00 97.88 112 GLU A CA 1
ATOM 901 C C . GLU A 1 112 ? -10.596 6.573 0.883 1.00 97.88 112 GLU A C 1
ATOM 903 O O . GLU A 1 112 ? -11.225 5.522 1.004 1.00 97.88 112 GLU A O 1
ATOM 908 N N . GLU A 1 113 ? -10.797 7.407 -0.138 1.00 98.06 113 GLU A N 1
ATOM 909 C CA . GLU A 1 113 ? -11.791 7.152 -1.183 1.00 98.06 113 GLU A CA 1
ATOM 910 C C . GLU A 1 113 ? -11.523 5.819 -1.901 1.00 98.06 113 GLU A C 1
ATOM 912 O O . GLU A 1 113 ? -12.444 5.036 -2.154 1.00 98.06 113 GLU A O 1
ATOM 917 N N . LEU A 1 114 ? -10.255 5.527 -2.199 1.00 97.44 114 LEU A N 1
ATOM 918 C CA . LEU A 1 114 ? -9.863 4.270 -2.825 1.00 97.44 114 LEU A CA 1
ATOM 919 C C . LEU A 1 114 ? -10.148 3.069 -1.912 1.00 97.44 114 LEU A C 1
ATOM 921 O O . LEU A 1 114 ? -10.748 2.097 -2.372 1.00 97.44 114 LEU A O 1
ATOM 925 N N . ILE A 1 115 ? -9.799 3.141 -0.623 1.00 98.12 115 ILE A N 1
ATOM 926 C CA . ILE A 1 115 ? -10.094 2.078 0.356 1.00 98.12 115 ILE A CA 1
ATOM 927 C C . ILE A 1 115 ? -11.603 1.827 0.438 1.00 98.12 115 ILE A C 1
ATOM 929 O O . ILE A 1 115 ? -12.038 0.675 0.391 1.00 98.12 115 ILE A O 1
ATOM 933 N N . GLN A 1 116 ? -12.415 2.887 0.500 1.00 97.50 116 GLN A N 1
ATOM 934 C CA . GLN A 1 116 ? -13.877 2.774 0.527 1.00 97.50 116 GLN A CA 1
ATOM 935 C C . GLN A 1 116 ? -14.421 2.080 -0.720 1.00 97.50 116 GLN A C 1
ATOM 937 O O . GLN A 1 116 ? -15.227 1.154 -0.605 1.00 97.50 116 GLN A O 1
ATOM 942 N N . LYS A 1 117 ? -13.952 2.476 -1.910 1.00 96.56 117 LYS A N 1
ATOM 943 C CA . LYS A 1 117 ? -14.333 1.826 -3.174 1.00 96.56 117 LYS A CA 1
ATOM 944 C C . LYS A 1 117 ? -13.979 0.342 -3.170 1.00 96.56 117 LYS A C 1
ATOM 946 O O . LYS A 1 117 ? -14.793 -0.476 -3.602 1.00 96.56 117 LYS A O 1
ATOM 951 N N . VAL A 1 118 ? -12.795 -0.013 -2.671 1.00 96.25 118 VAL A N 1
ATOM 952 C CA . VAL A 1 118 ? -12.369 -1.412 -2.574 1.00 96.25 118 VAL A CA 1
ATOM 953 C C . VAL A 1 118 ? -13.265 -2.190 -1.610 1.00 96.25 118 VAL A C 1
ATOM 955 O O . VAL A 1 118 ? -13.766 -3.244 -1.991 1.00 96.25 118 VAL A O 1
ATOM 958 N N . TYR A 1 119 ? -13.531 -1.676 -0.407 1.00 97.06 119 TYR A N 1
ATOM 959 C CA . TYR A 1 119 ? -14.417 -2.335 0.561 1.00 97.06 119 TYR A CA 1
ATOM 960 C C . TYR A 1 119 ? -15.859 -2.480 0.071 1.00 97.06 119 TYR A C 1
ATOM 962 O O . TYR A 1 119 ? -16.478 -3.511 0.332 1.00 97.06 119 TYR A O 1
ATOM 970 N N . GLY A 1 120 ? -16.375 -1.507 -0.684 1.00 96.31 120 GLY A N 1
ATOM 971 C CA . GLY A 1 120 ? -17.702 -1.597 -1.294 1.00 96.31 120 GLY A CA 1
ATOM 972 C C . GLY A 1 120 ? -17.809 -2.699 -2.353 1.00 96.31 120 GLY A C 1
ATOM 973 O O . GLY A 1 120 ? -18.847 -3.343 -2.466 1.00 96.31 120 GLY A O 1
ATOM 974 N N . ARG A 1 121 ? -16.735 -2.952 -3.114 1.00 95.12 121 ARG A N 1
ATOM 975 C CA . ARG A 1 121 ? -16.701 -3.985 -4.170 1.00 95.12 121 ARG A CA 1
ATOM 976 C C . ARG A 1 121 ? -16.262 -5.357 -3.669 1.00 95.12 121 ARG A C 1
ATOM 978 O O . ARG A 1 121 ? -16.625 -6.372 -4.256 1.00 95.12 121 ARG A O 1
ATOM 985 N N . HIS A 1 122 ? -15.476 -5.393 -2.599 1.00 95.44 122 HIS A N 1
ATOM 986 C CA . HIS A 1 122 ? -14.877 -6.606 -2.058 1.00 95.44 122 HIS A CA 1
ATOM 987 C C . HIS A 1 122 ? -15.158 -6.700 -0.555 1.00 95.44 122 HIS A C 1
ATOM 989 O O . HIS A 1 122 ? -14.311 -6.323 0.257 1.00 95.44 122 HIS A O 1
ATOM 995 N N . PRO A 1 123 ? -16.315 -7.260 -0.154 1.00 93.69 123 PRO A N 1
ATOM 996 C CA . PRO A 1 123 ? -16.688 -7.363 1.255 1.00 93.69 123 PRO A CA 1
ATOM 997 C C . PRO A 1 123 ? -15.702 -8.161 2.115 1.00 93.69 123 PRO A C 1
ATOM 999 O O . PRO A 1 123 ? -15.639 -7.922 3.314 1.00 93.69 123 PRO A O 1
ATOM 1002 N N . GLY A 1 124 ? -14.912 -9.064 1.523 1.00 93.81 124 GLY A N 1
ATOM 1003 C CA . GLY A 1 124 ? -13.851 -9.809 2.212 1.00 93.81 124 GLY A CA 1
ATOM 1004 C C . GLY A 1 124 ? -12.494 -9.096 2.286 1.00 93.81 124 GLY A C 1
ATOM 1005 O O . GLY A 1 124 ? -11.557 -9.647 2.858 1.00 93.81 124 GLY A O 1
ATOM 1006 N N . ALA A 1 125 ? -12.350 -7.903 1.701 1.00 95.56 125 ALA A N 1
ATOM 1007 C CA . ALA A 1 125 ? -11.115 -7.133 1.794 1.00 95.56 125 ALA A CA 1
ATOM 1008 C C . ALA A 1 125 ? -10.919 -6.571 3.212 1.00 95.56 125 ALA A C 1
ATOM 1010 O O . ALA A 1 125 ? -11.872 -6.168 3.887 1.00 95.56 125 ALA A O 1
ATOM 1011 N N . VAL A 1 126 ? -9.660 -6.527 3.647 1.00 96.94 126 VAL A N 1
ATOM 1012 C CA . VAL A 1 126 ? -9.248 -6.172 5.013 1.00 96.94 126 VAL A CA 1
ATOM 1013 C C . VAL A 1 126 ? -7.950 -5.357 5.016 1.00 96.94 126 VAL A C 1
ATOM 1015 O O . VAL A 1 126 ? -7.209 -5.357 4.032 1.00 96.94 126 VAL A O 1
ATOM 1018 N N . ASN A 1 127 ? -7.646 -4.729 6.154 1.00 97.00 127 ASN A N 1
ATOM 1019 C CA . ASN A 1 127 ? -6.428 -3.985 6.497 1.00 97.00 127 ASN A CA 1
ATOM 1020 C C . ASN A 1 127 ? -6.178 -2.681 5.718 1.00 97.00 127 ASN A C 1
ATOM 1022 O O . ASN A 1 127 ? -5.112 -2.088 5.884 1.00 97.00 127 ASN A O 1
ATOM 1026 N N . GLY A 1 128 ? -7.102 -2.240 4.861 1.00 97.19 128 GLY A N 1
ATOM 1027 C CA . GLY A 1 128 ? -6.928 -1.060 4.013 1.00 97.19 128 GLY A CA 1
ATOM 1028 C C . GLY A 1 128 ? -6.642 0.201 4.825 1.00 97.19 128 GLY A C 1
ATOM 1029 O O . GLY A 1 128 ? -5.606 0.838 4.631 1.00 97.19 128 GLY A O 1
ATOM 1030 N N . TYR A 1 129 ? -7.505 0.531 5.792 1.00 98.38 129 TYR A N 1
ATOM 1031 C CA . TYR A 1 129 ? -7.270 1.701 6.637 1.00 98.38 129 TYR A CA 1
ATOM 1032 C C . TYR A 1 129 ? -6.097 1.503 7.589 1.00 98.38 129 TYR A C 1
ATOM 1034 O O . TYR A 1 129 ? -5.348 2.447 7.826 1.00 98.38 129 TYR A O 1
ATOM 1042 N N . THR A 1 130 ? -5.897 0.297 8.118 1.00 97.50 130 THR A N 1
ATOM 1043 C CA . THR A 1 130 ? -4.818 0.030 9.075 1.00 97.50 130 THR A CA 1
ATOM 1044 C C . THR A 1 130 ? -3.439 0.157 8.428 1.00 97.50 130 THR A C 1
ATOM 1046 O O . THR A 1 130 ? -2.521 0.681 9.056 1.00 97.50 130 THR A O 1
ATOM 1049 N N . ALA A 1 131 ? -3.274 -0.264 7.171 1.00 97.25 131 ALA A N 1
ATOM 1050 C CA . ALA A 1 131 ? -2.026 -0.070 6.433 1.00 97.25 131 ALA A CA 1
ATOM 1051 C C . ALA A 1 131 ? -1.690 1.425 6.291 1.00 97.25 131 ALA A C 1
ATOM 1053 O O . ALA A 1 131 ? -0.600 1.850 6.677 1.00 97.25 131 ALA A O 1
ATOM 1054 N N . SER A 1 132 ? -2.654 2.243 5.859 1.00 98.25 132 SER A N 1
ATOM 1055 C CA . SER A 1 132 ? -2.502 3.703 5.824 1.00 98.25 132 SER A CA 1
ATOM 1056 C C . SER A 1 132 ? -2.263 4.305 7.215 1.00 98.25 132 SER A C 1
ATOM 1058 O O . SER A 1 132 ? -1.422 5.190 7.362 1.00 98.25 132 SER A O 1
ATOM 1060 N N . ALA A 1 133 ? -2.937 3.804 8.254 1.00 98.12 133 ALA A N 1
ATOM 1061 C CA . ALA A 1 133 ? -2.736 4.243 9.634 1.00 98.12 133 ALA A CA 1
ATOM 1062 C C . ALA A 1 133 ? -1.293 4.020 10.100 1.00 98.12 133 ALA A C 1
ATOM 1064 O O . ALA A 1 133 ? -0.701 4.899 10.718 1.00 98.12 133 ALA A O 1
ATOM 1065 N N . MET A 1 134 ? -0.695 2.872 9.777 1.00 97.88 134 MET A N 1
ATOM 1066 C CA . MET A 1 134 ? 0.700 2.586 10.122 1.00 97.88 134 MET A CA 1
ATOM 1067 C C . MET A 1 134 ? 1.670 3.565 9.451 1.00 97.88 134 MET A C 1
ATOM 1069 O O . MET A 1 134 ? 2.574 4.067 10.120 1.00 97.88 134 MET A O 1
ATOM 1073 N N . VAL A 1 135 ? 1.456 3.873 8.167 1.00 97.12 135 VAL A N 1
ATOM 1074 C CA . VAL A 1 135 ? 2.252 4.870 7.430 1.00 97.12 135 VAL A CA 1
ATOM 1075 C C . VAL A 1 135 ? 2.135 6.245 8.088 1.00 97.12 135 VAL A C 1
ATOM 1077 O O . VAL A 1 135 ? 3.150 6.867 8.404 1.00 97.12 135 VAL A O 1
ATOM 1080 N N . LEU A 1 136 ? 0.908 6.699 8.352 1.00 97.88 136 LEU A N 1
ATOM 1081 C CA . LEU A 1 136 ? 0.628 7.972 9.022 1.00 97.88 136 LEU A CA 1
ATOM 1082 C C . LEU A 1 136 ? 1.308 8.050 10.390 1.00 97.88 136 LEU A C 1
ATOM 1084 O O . LEU A 1 136 ? 1.968 9.039 10.702 1.00 97.88 136 LEU A O 1
ATOM 1088 N N . PHE A 1 137 ? 1.206 6.978 11.174 1.00 97.88 137 PHE A N 1
ATOM 1089 C CA . PHE A 1 137 ? 1.801 6.897 12.499 1.00 97.88 137 PHE A CA 1
ATOM 1090 C C . PHE A 1 137 ? 3.328 7.022 12.443 1.00 97.88 137 PHE A C 1
ATOM 1092 O O . PHE A 1 137 ? 3.905 7.823 13.173 1.00 97.88 137 PHE A O 1
ATOM 1099 N N . SER A 1 138 ? 3.990 6.298 11.530 1.00 96.50 138 SER A N 1
ATOM 1100 C CA . SER A 1 138 ? 5.450 6.396 11.357 1.00 96.50 138 SER A CA 1
ATOM 1101 C C . SER A 1 138 ? 5.932 7.764 10.872 1.00 96.50 138 SER A C 1
ATOM 1103 O O . SER A 1 138 ? 7.098 8.096 11.057 1.00 96.50 138 SER A O 1
ATOM 1105 N N . ARG A 1 139 ? 5.042 8.558 10.267 1.00 95.38 139 ARG A N 1
ATOM 1106 C CA . ARG A 1 139 ? 5.339 9.892 9.734 1.00 95.38 139 ARG A CA 1
ATOM 1107 C C . ARG A 1 139 ? 4.946 11.022 10.687 1.00 95.38 139 ARG A C 1
ATOM 1109 O O . ARG A 1 139 ? 5.015 12.182 10.302 1.00 95.38 139 ARG A O 1
ATOM 1116 N N . GLY A 1 140 ? 4.549 10.694 11.918 1.00 95.75 140 GLY A N 1
ATOM 1117 C CA . GLY A 1 140 ? 4.224 11.695 12.932 1.00 95.75 140 GLY A CA 1
ATOM 1118 C C . GLY A 1 140 ? 2.825 12.297 12.797 1.00 95.75 140 GLY A C 1
ATOM 1119 O O . GLY A 1 140 ? 2.606 13.404 13.274 1.00 95.75 140 GLY A O 1
ATOM 1120 N N . TYR A 1 141 ? 1.871 11.569 12.206 1.00 96.31 141 TYR A N 1
ATOM 1121 C CA . TYR A 1 141 ? 0.451 11.947 12.168 1.00 96.31 141 TYR A CA 1
ATOM 1122 C C . TYR A 1 141 ? -0.412 11.013 13.040 1.00 96.31 141 TYR A C 1
ATOM 1124 O O . TYR A 1 141 ? -1.288 10.317 12.508 1.00 96.31 141 TYR A O 1
ATOM 1132 N N . PRO A 1 142 ? -0.163 10.917 14.360 1.00 95.94 142 PRO A N 1
ATOM 1133 C CA . PRO A 1 142 ? -0.759 9.878 15.190 1.00 95.94 142 PRO A CA 1
ATOM 1134 C C . PRO A 1 142 ? -2.285 10.007 15.325 1.00 95.94 142 PRO A C 1
ATOM 1136 O O . PRO A 1 142 ? -2.975 8.993 15.272 1.00 95.94 142 PRO A O 1
ATOM 1139 N N . GLU A 1 143 ? -2.846 11.214 15.381 1.00 95.50 143 GLU A N 1
ATOM 1140 C CA . GLU A 1 143 ? -4.296 11.448 15.483 1.00 95.50 143 GLU A CA 1
ATOM 1141 C C . GLU A 1 143 ? -5.034 11.055 14.194 1.00 95.50 143 GLU A C 1
ATOM 1143 O O . GLU A 1 143 ? -6.124 10.484 14.219 1.00 95.50 143 GLU A O 1
ATOM 1148 N N . THR A 1 144 ? -4.440 11.318 13.028 1.00 95.75 144 THR A N 1
ATOM 1149 C CA . THR A 1 144 ? -5.003 10.847 11.752 1.00 95.75 144 THR A CA 1
ATOM 1150 C C . THR A 1 144 ? -4.861 9.330 11.634 1.00 95.75 144 THR A C 1
ATOM 1152 O O . THR A 1 144 ? -5.779 8.657 11.159 1.00 95.75 144 THR A O 1
ATOM 1155 N N . ALA A 1 145 ? -3.742 8.773 12.107 1.00 97.56 145 ALA A N 1
ATOM 1156 C CA . ALA A 1 145 ? -3.530 7.334 12.149 1.00 97.56 145 ALA A CA 1
ATOM 1157 C C . ALA A 1 145 ? -4.574 6.625 13.022 1.00 97.56 145 ALA A C 1
ATOM 1159 O O . ALA A 1 145 ? -5.140 5.626 12.580 1.00 97.56 145 ALA A O 1
ATOM 1160 N N . SER A 1 146 ? -4.878 7.138 14.219 1.00 97.44 146 SER A N 1
ATOM 1161 C CA . SER A 1 146 ? -5.890 6.539 15.099 1.00 97.44 146 SER A CA 1
ATOM 1162 C C . SER A 1 146 ? -7.269 6.543 14.446 1.00 97.44 146 SER A C 1
ATOM 1164 O O . SER A 1 146 ? -7.926 5.503 14.411 1.00 97.44 146 SER A O 1
ATOM 1166 N N . ARG A 1 147 ? -7.665 7.651 13.805 1.00 96.62 147 ARG A N 1
ATOM 1167 C CA . ARG A 1 147 ? -8.917 7.730 13.032 1.00 96.62 147 ARG A CA 1
ATOM 1168 C C . ARG A 1 147 ? -9.009 6.665 11.941 1.00 96.62 147 ARG A C 1
ATOM 1170 O O . ARG A 1 147 ? -10.081 6.100 11.741 1.00 96.62 147 ARG A O 1
ATOM 1177 N N . PHE A 1 148 ? -7.920 6.391 11.225 1.00 97.81 148 PHE A N 1
ATOM 1178 C CA . PHE A 1 148 ? -7.889 5.327 10.219 1.00 97.81 148 PHE A CA 1
ATOM 1179 C C . PHE A 1 148 ? -7.951 3.940 10.874 1.00 97.81 148 PHE A C 1
ATOM 1181 O O . PHE A 1 148 ? -8.766 3.111 10.475 1.00 97.81 148 PHE A O 1
ATOM 1188 N N . ALA A 1 149 ? -7.153 3.696 11.915 1.00 97.25 149 ALA A N 1
ATOM 1189 C CA . ALA A 1 149 ? -7.121 2.419 12.625 1.00 97.25 149 ALA A CA 1
ATOM 1190 C C . ALA A 1 149 ? -8.497 2.036 13.208 1.00 97.25 149 ALA A C 1
ATOM 1192 O O . ALA A 1 149 ? -8.915 0.882 13.099 1.00 97.25 149 ALA A O 1
ATOM 1193 N N . LEU A 1 150 ? -9.236 3.010 13.752 1.00 96.69 150 LEU A N 1
ATOM 1194 C CA . LEU A 1 150 ? -10.589 2.807 14.276 1.00 96.69 150 LEU A CA 1
ATOM 1195 C C . LEU A 1 150 ? -11.583 2.334 13.206 1.00 96.69 150 LEU A C 1
ATOM 1197 O O . LEU A 1 150 ? -12.463 1.536 13.514 1.00 96.69 150 LEU A O 1
ATOM 1201 N N . LYS A 1 151 ? -11.445 2.765 11.943 1.00 96.81 151 LYS A N 1
ATOM 1202 C CA . LYS A 1 151 ? -12.363 2.347 10.867 1.00 96.81 151 LYS A CA 1
ATOM 1203 C C . LYS A 1 151 ? -12.289 0.848 10.597 1.00 96.81 151 LYS A C 1
ATOM 1205 O O . LYS A 1 151 ? -13.332 0.206 10.492 1.00 96.81 151 LYS A O 1
ATOM 1210 N N . ASP A 1 15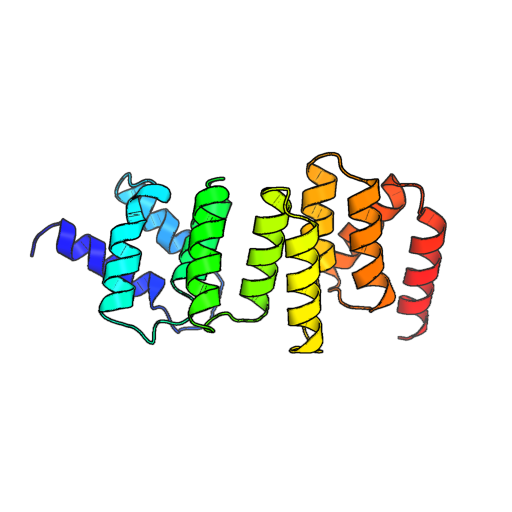2 ? -11.082 0.292 10.505 1.00 96.44 152 ASP A N 1
ATOM 1211 C CA . ASP A 1 152 ? -10.916 -1.156 10.345 1.00 96.44 152 ASP A CA 1
ATOM 1212 C C . ASP A 1 152 ? -11.315 -1.903 11.622 1.00 96.44 152 ASP A C 1
ATOM 1214 O O . ASP A 1 152 ? -11.933 -2.961 11.516 1.00 96.44 152 ASP A O 1
ATOM 1218 N N . LEU A 1 153 ? -11.013 -1.360 12.810 1.00 95.38 153 LEU A N 1
ATOM 1219 C CA . LEU A 1 153 ? -11.383 -1.971 14.091 1.00 95.38 153 LEU A CA 1
ATOM 1220 C C . LEU A 1 153 ? -12.902 -2.128 14.230 1.00 95.38 153 LEU A C 1
ATOM 1222 O O . LEU A 1 153 ? -13.384 -3.246 14.404 1.00 95.38 153 LEU A O 1
ATOM 1226 N N . PHE A 1 154 ? -13.655 -1.035 14.073 1.00 94.94 154 PHE A N 1
ATOM 1227 C CA . PHE A 1 154 ? -15.115 -1.038 14.210 1.00 94.94 154 PHE A CA 1
ATOM 1228 C C . PHE A 1 154 ? -15.808 -1.900 13.152 1.00 94.94 154 PHE A C 1
ATOM 1230 O O . PHE A 1 154 ? -16.824 -2.527 13.433 1.00 94.94 154 PHE A O 1
ATOM 1237 N N . GLN A 1 155 ? -15.254 -1.969 11.939 1.00 93.88 155 GLN A N 1
ATOM 1238 C CA . GLN A 1 155 ? -15.800 -2.810 10.867 1.00 93.88 155 GLN A CA 1
ATOM 1239 C C . GLN A 1 155 ? -15.255 -4.242 10.876 1.00 93.88 155 GLN A C 1
ATOM 1241 O O . GLN A 1 155 ? -15.624 -5.037 10.013 1.00 93.88 155 GLN A O 1
ATOM 1246 N N . ARG A 1 156 ? -14.356 -4.573 11.810 1.00 93.81 156 ARG A N 1
ATOM 1247 C CA . ARG A 1 156 ? -13.656 -5.864 11.887 1.00 93.81 156 ARG A CA 1
ATOM 1248 C C . ARG A 1 156 ? -12.942 -6.259 10.598 1.00 93.81 156 ARG A C 1
ATOM 1250 O O . ARG A 1 156 ? -12.838 -7.432 10.248 1.00 93.81 156 ARG A O 1
ATOM 1257 N N . ARG A 1 157 ? -12.411 -5.262 9.895 1.00 95.06 157 ARG A N 1
ATOM 1258 C CA . ARG A 1 157 ? -11.672 -5.424 8.642 1.00 95.06 157 ARG A CA 1
ATOM 1259 C C . ARG A 1 157 ? -10.176 -5.481 8.900 1.00 95.06 157 ARG A C 1
ATOM 1261 O O . ARG A 1 157 ? -9.411 -4.725 8.313 1.00 95.06 157 ARG A O 1
ATOM 1268 N N . PHE A 1 158 ? -9.745 -6.383 9.772 1.00 94.81 158 PHE A N 1
ATOM 1269 C CA . PHE A 1 158 ? -8.334 -6.563 10.094 1.00 94.81 158 PHE A CA 1
ATOM 1270 C C . PHE A 1 158 ? -7.979 -8.040 10.255 1.00 94.81 158 PHE A C 1
ATOM 1272 O O . PHE A 1 158 ? -8.809 -8.889 10.568 1.00 94.81 158 PHE A O 1
ATOM 1279 N N . THR A 1 159 ? -6.702 -8.344 10.072 1.00 93.94 159 THR A N 1
ATOM 1280 C CA . THR A 1 159 ? -6.111 -9.638 10.438 1.00 93.94 159 THR A CA 1
ATOM 1281 C C . THR A 1 159 ? -5.468 -9.556 11.820 1.00 93.94 159 THR A C 1
ATOM 1283 O O . THR A 1 159 ? -5.139 -8.468 12.296 1.00 93.94 159 THR A O 1
ATOM 1286 N N . SER A 1 160 ? -5.191 -10.703 12.448 1.00 90.56 160 SER A N 1
ATOM 1287 C CA . SER A 1 160 ? -4.489 -10.755 13.741 1.00 90.56 160 SER A CA 1
ATOM 1288 C C . SER A 1 160 ? -3.140 -10.028 13.715 1.00 90.56 160 SER A C 1
ATOM 1290 O O . SER A 1 160 ? -2.752 -9.405 14.702 1.00 90.56 160 SER A O 1
ATOM 1292 N N . PHE A 1 161 ? -2.438 -10.060 12.574 1.00 92.06 161 PHE A N 1
ATOM 1293 C CA . PHE A 1 161 ? -1.198 -9.307 12.391 1.00 92.06 161 PHE A CA 1
ATOM 1294 C C . PHE A 1 161 ? -1.428 -7.797 12.504 1.00 92.06 161 PHE A C 1
ATOM 1296 O O . PHE A 1 161 ? -0.642 -7.121 13.158 1.00 92.06 161 PHE A O 1
ATOM 1303 N N . TYR A 1 162 ? -2.492 -7.269 11.899 1.00 95.06 162 TYR A N 1
ATOM 1304 C CA . TYR A 1 162 ? -2.797 -5.838 11.912 1.00 95.06 162 TYR A CA 1
ATOM 1305 C C . TYR A 1 162 ? -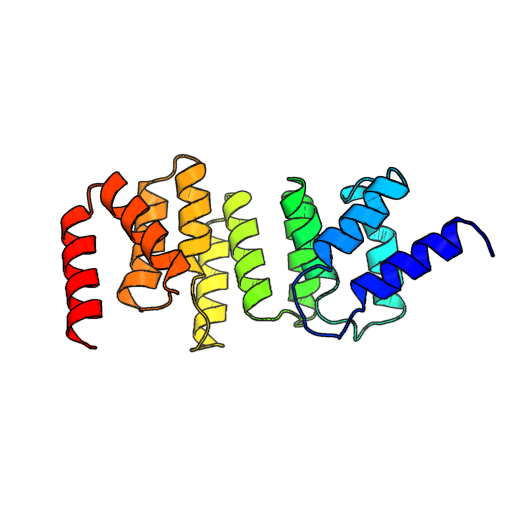3.453 -5.375 13.218 1.00 95.06 162 TYR A C 1
ATOM 1307 O O . TYR A 1 162 ? -3.231 -4.236 13.623 1.00 95.06 162 TYR A O 1
ATOM 1315 N N . LEU A 1 163 ? -4.154 -6.256 13.942 1.00 94.88 163 LEU A N 1
ATOM 1316 C CA . LEU A 1 163 ? -4.753 -5.921 15.238 1.00 94.88 163 LEU A CA 1
ATOM 1317 C C . LEU A 1 163 ? -3.717 -5.363 16.224 1.00 94.88 163 LEU A C 1
ATOM 1319 O O . LEU A 1 163 ? -3.947 -4.324 16.834 1.00 94.88 163 LEU A O 1
ATOM 1323 N N . LYS A 1 164 ? -2.532 -5.979 16.328 1.00 94.44 164 LYS A N 1
ATOM 1324 C CA . LYS A 1 164 ? -1.468 -5.477 17.220 1.00 94.44 164 LYS A CA 1
ATOM 1325 C C . LYS A 1 164 ? -1.037 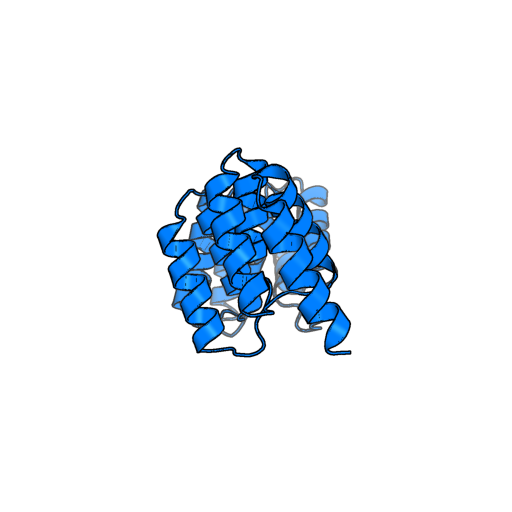-4.040 16.875 1.00 94.44 164 LYS A C 1
ATOM 1327 O O . LYS A 1 164 ? -0.667 -3.276 17.762 1.00 94.44 164 LYS A O 1
ATOM 1332 N N . HIS A 1 165 ? -1.086 -3.670 15.592 1.00 95.88 165 HIS A N 1
ATOM 1333 C CA . HIS A 1 165 ? -0.727 -2.335 15.119 1.00 95.88 165 HIS A CA 1
ATOM 1334 C C . HIS A 1 165 ? -1.830 -1.322 15.414 1.00 95.88 165 HIS A C 1
ATOM 1336 O O . HIS A 1 165 ? -1.512 -0.234 15.886 1.00 95.88 165 HIS A O 1
ATOM 1342 N N . ILE A 1 166 ? -3.100 -1.702 15.228 1.00 96.56 166 ILE A N 1
ATOM 1343 C CA . ILE A 1 166 ? -4.254 -0.902 15.664 1.00 96.56 166 ILE A CA 1
ATOM 1344 C C . ILE A 1 166 ? -4.103 -0.569 17.149 1.00 96.56 166 ILE A C 1
ATOM 1346 O O . ILE A 1 166 ? -4.069 0.601 17.513 1.00 96.56 166 ILE A O 1
ATOM 1350 N N . VAL A 1 167 ? -3.916 -1.585 17.997 1.00 95.56 167 VAL A N 1
ATOM 1351 C CA . VAL A 1 167 ? -3.782 -1.400 19.449 1.00 95.56 167 VAL A CA 1
ATOM 1352 C C . VAL A 1 167 ? -2.619 -0.477 19.794 1.00 95.56 167 VAL A C 1
ATOM 1354 O O . VAL A 1 167 ? -2.786 0.440 20.593 1.00 95.56 167 VAL A O 1
ATOM 1357 N N . LYS A 1 168 ? -1.454 -0.664 19.161 1.00 95.56 168 LYS A N 1
ATOM 1358 C CA . LYS A 1 168 ? -0.299 0.221 19.363 1.00 95.56 168 LYS A CA 1
ATOM 1359 C C . LYS A 1 168 ? -0.638 1.684 19.058 1.00 95.56 168 LYS A C 1
ATOM 1361 O O . LYS A 1 168 ? -0.302 2.550 19.862 1.00 95.56 168 LYS A O 1
ATOM 1366 N N . ILE A 1 169 ? -1.290 1.947 17.924 1.00 97.25 169 ILE A N 1
ATOM 1367 C CA . ILE A 1 169 ? -1.679 3.302 17.514 1.00 97.25 169 ILE A CA 1
ATOM 1368 C C . ILE A 1 169 ? -2.657 3.891 18.538 1.00 97.25 169 ILE A C 1
ATOM 1370 O O . ILE A 1 169 ? -2.401 4.968 19.067 1.00 97.25 169 ILE A O 1
ATOM 1374 N N . LEU A 1 170 ? -3.713 3.163 18.908 1.00 96.81 170 LEU A N 1
ATOM 1375 C CA . LEU A 1 170 ? -4.722 3.660 19.850 1.00 96.81 170 LEU A CA 1
ATOM 1376 C C . LEU A 1 170 ? -4.149 3.948 21.244 1.00 96.81 170 LEU A C 1
ATOM 1378 O O . LEU A 1 170 ? -4.452 4.979 21.842 1.00 96.81 170 LEU A O 1
ATOM 1382 N N . LEU A 1 171 ? -3.267 3.085 21.755 1.00 95.12 171 LEU A N 1
ATOM 1383 C CA . LEU A 1 171 ? -2.602 3.319 23.039 1.00 95.12 171 LEU A CA 1
ATOM 1384 C C . LEU A 1 171 ? -1.727 4.576 23.020 1.00 95.12 171 LEU A C 1
ATOM 1386 O O . LEU A 1 171 ? -1.644 5.269 24.032 1.00 95.12 171 LEU A O 1
ATOM 1390 N N . SER A 1 172 ? -1.090 4.871 21.885 1.00 94.75 172 SER A N 1
ATOM 1391 C CA . SER A 1 172 ? -0.239 6.055 21.736 1.00 94.75 172 SER A CA 1
ATOM 1392 C C . SER A 1 172 ? -1.011 7.367 21.578 1.00 94.75 172 SER A C 1
ATOM 1394 O O . SER A 1 172 ? -0.446 8.420 21.848 1.00 94.75 172 SER A O 1
ATOM 1396 N N . THR A 1 173 ? -2.292 7.313 21.199 1.00 95.31 173 THR A N 1
ATOM 1397 C CA . THR A 1 173 ? -3.154 8.496 21.026 1.00 95.31 173 THR A CA 1
ATOM 1398 C C . THR A 1 173 ? -4.141 8.712 22.169 1.00 95.31 173 THR A C 1
ATOM 1400 O O . THR A 1 173 ? -5.065 9.503 22.033 1.00 95.31 173 THR A O 1
ATOM 1403 N N . GLY A 1 174 ? -3.997 7.990 23.286 1.00 92.12 174 GLY A N 1
ATOM 1404 C CA . GLY A 1 174 ? -4.916 8.097 24.426 1.00 92.12 174 GLY A CA 1
ATOM 1405 C C . GLY A 1 174 ? -6.252 7.363 24.249 1.00 92.12 174 GLY A C 1
ATOM 1406 O O . GLY A 1 174 ? -7.051 7.329 25.180 1.00 92.12 174 GLY A O 1
ATOM 1407 N N . GLU A 1 175 ? -6.461 6.667 23.130 1.00 93.56 175 GLU A N 1
ATOM 1408 C CA . GLU A 1 175 ? -7.668 5.884 22.804 1.00 93.56 175 GLU A CA 1
ATOM 1409 C C . GLU A 1 175 ? -7.676 4.505 23.495 1.00 93.56 175 GLU A C 1
ATOM 1411 O O . GLU A 1 175 ? -8.155 3.500 22.963 1.00 93.56 175 GLU A O 1
ATOM 1416 N N . ARG A 1 176 ? -7.088 4.422 24.696 1.00 92.44 176 ARG A N 1
ATOM 1417 C CA . ARG A 1 176 ? -6.873 3.160 25.418 1.00 92.44 176 ARG A CA 1
ATOM 1418 C C . ARG A 1 176 ? -8.184 2.450 25.722 1.00 92.44 176 ARG A C 1
ATOM 1420 O O . ARG A 1 176 ? -8.264 1.242 25.516 1.00 92.44 176 ARG A O 1
ATOM 1427 N N . GLN A 1 177 ? -9.170 3.179 26.242 1.00 93.88 177 GLN A N 1
ATOM 1428 C CA . GLN A 1 177 ? -10.434 2.572 26.650 1.00 93.88 177 GLN A CA 1
ATOM 1429 C C . GLN A 1 177 ? -11.174 2.008 25.437 1.00 93.88 177 GLN A C 1
ATOM 1431 O O . GLN A 1 177 ? -11.538 0.838 25.446 1.00 93.88 177 GLN A O 1
ATOM 1436 N N . THR A 1 178 ? -11.243 2.782 24.350 1.00 92.62 178 THR A N 1
ATOM 1437 C CA . THR A 1 178 ? -11.778 2.346 23.055 1.00 92.62 178 THR A CA 1
ATOM 1438 C C . THR A 1 178 ? -11.118 1.050 22.579 1.00 92.62 178 THR A C 1
ATOM 1440 O O . THR A 1 178 ? -11.804 0.104 22.198 1.00 92.62 178 THR A O 1
ATOM 1443 N N . ALA A 1 179 ? -9.784 0.965 22.641 1.00 89.94 179 ALA A N 1
ATOM 1444 C CA . ALA A 1 179 ? -9.064 -0.245 22.250 1.00 89.94 179 ALA A CA 1
ATOM 1445 C C . ALA A 1 179 ? -9.440 -1.459 23.117 1.00 89.94 179 ALA A C 1
ATOM 1447 O O . ALA A 1 179 ? -9.674 -2.539 22.580 1.00 89.94 179 ALA A O 1
ATOM 1448 N N . ILE A 1 180 ? -9.502 -1.292 24.442 1.00 91.56 180 ILE A N 1
ATOM 1449 C CA . ILE A 1 180 ? -9.863 -2.367 25.379 1.00 91.56 180 ILE A CA 1
ATOM 1450 C C . ILE A 1 180 ? -11.290 -2.849 25.118 1.00 91.56 180 ILE A C 1
ATOM 1452 O O . ILE A 1 180 ? -11.510 -4.053 24.994 1.00 91.56 180 ILE A O 1
ATOM 1456 N N . ASP A 1 181 ? -12.240 -1.924 25.002 1.00 93.56 181 ASP A N 1
ATOM 1457 C CA . ASP A 1 181 ? -13.655 -2.243 24.826 1.00 93.56 181 ASP A CA 1
ATOM 1458 C C . ASP A 1 181 ? -13.887 -3.036 23.536 1.00 93.56 181 ASP A C 1
ATOM 1460 O O . ASP A 1 181 ? -14.559 -4.068 23.549 1.00 93.56 181 ASP A O 1
ATOM 1464 N N . GLU A 1 182 ? -13.279 -2.608 22.428 1.00 92.06 182 GLU A N 1
ATOM 1465 C CA . GLU A 1 182 ? -13.412 -3.306 21.148 1.00 92.06 182 GLU A CA 1
ATOM 1466 C C . GLU A 1 182 ? -12.717 -4.672 21.146 1.00 92.06 182 GLU 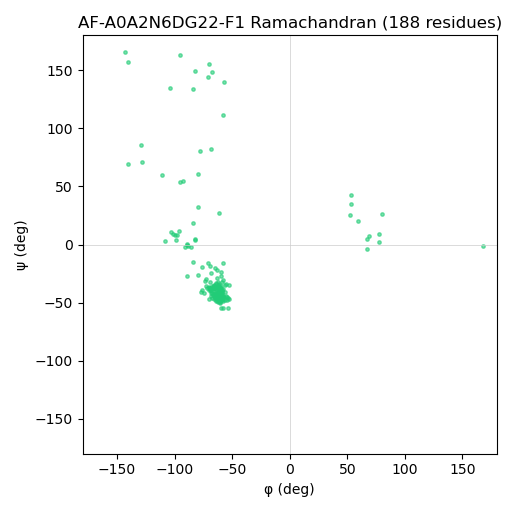A C 1
ATOM 1468 O O . GLU A 1 182 ? -13.283 -5.646 20.647 1.00 92.06 182 GLU A O 1
ATOM 1473 N N . ILE A 1 183 ? -11.529 -4.797 21.748 1.00 89.06 183 ILE A N 1
ATOM 1474 C CA . ILE A 1 183 ? -10.854 -6.099 21.884 1.00 89.06 183 ILE A CA 1
ATOM 1475 C C . ILE A 1 183 ? -11.694 -7.056 22.726 1.00 89.06 183 ILE A C 1
ATOM 1477 O O . ILE A 1 183 ? -11.837 -8.219 22.352 1.00 89.06 183 ILE A O 1
ATOM 1481 N N . ASN A 1 184 ? -12.267 -6.585 23.833 1.00 92.12 184 ASN A N 1
ATOM 1482 C CA . ASN A 1 184 ? -13.110 -7.412 24.689 1.00 92.12 184 ASN A CA 1
ATOM 1483 C C . ASN A 1 184 ? -14.321 -7.947 23.920 1.00 92.12 184 ASN A C 1
ATOM 1485 O O . ASN A 1 184 ? -14.582 -9.145 24.001 1.00 92.12 184 ASN A O 1
ATOM 1489 N N . LYS A 1 185 ? -14.983 -7.113 23.102 1.00 91.12 185 LYS A N 1
ATOM 1490 C CA . LYS A 1 185 ? -16.067 -7.557 22.205 1.00 91.12 185 LYS A CA 1
ATOM 1491 C C . LYS A 1 185 ? -15.594 -8.643 21.234 1.00 91.12 185 LYS A C 1
ATOM 1493 O O . LYS A 1 185 ? -16.242 -9.675 21.091 1.00 91.12 185 LYS A O 1
ATOM 1498 N N . ILE A 1 186 ? -14.436 -8.440 20.599 1.00 88.12 186 ILE A N 1
ATOM 1499 C CA . ILE A 1 186 ? -13.847 -9.408 19.658 1.00 88.12 186 ILE A CA 1
ATOM 1500 C C . ILE A 1 186 ? -13.542 -10.749 20.344 1.00 88.12 186 ILE A C 1
ATOM 1502 O O . ILE A 1 186 ? -13.692 -11.804 19.728 1.00 88.12 186 ILE A O 1
ATOM 1506 N N . VAL A 1 187 ? -13.085 -10.722 21.597 1.00 87.69 187 VAL A N 1
ATOM 1507 C CA . VAL A 1 187 ? -12.756 -11.929 22.367 1.00 87.69 187 VAL A CA 1
ATOM 1508 C C . VAL A 1 187 ? -14.014 -12.640 22.866 1.00 87.69 187 VAL A C 1
ATOM 1510 O O . VAL A 1 187 ? -14.046 -13.865 22.821 1.00 87.69 187 VAL A O 1
ATOM 1513 N N . SER A 1 188 ? -15.041 -11.906 23.305 1.00 88.69 188 SER A N 1
ATOM 1514 C CA . SER A 1 188 ? -16.280 -12.483 23.851 1.00 88.69 188 SER A CA 1
ATOM 1515 C C . SER A 1 188 ? -17.178 -13.166 22.819 1.00 88.69 188 SER A C 1
ATOM 1517 O O . SER A 1 188 ? -18.088 -13.893 23.193 1.00 88.69 188 SER A O 1
ATOM 1519 N N . GLU A 1 189 ? -16.952 -12.911 21.532 1.00 80.00 189 GLU A N 1
ATOM 1520 C CA . GLU A 1 189 ? -17.745 -13.471 20.431 1.00 80.00 189 GLU A CA 1
ATOM 1521 C C . GLU A 1 189 ? -17.117 -14.727 19.797 1.00 80.00 189 GLU A C 1
ATOM 1523 O O . GLU A 1 189 ? -17.547 -15.163 18.728 1.00 80.00 189 GLU A O 1
ATOM 1528 N N . LYS A 1 190 ? -16.094 -15.300 20.441 1.00 59.12 190 LYS A N 1
ATOM 1529 C CA . LYS A 1 190 ? -15.514 -16.604 20.094 1.00 59.12 190 LYS A CA 1
ATOM 1530 C C . LYS A 1 190 ? -16.106 -17.717 20.943 1.00 59.12 190 LYS A C 1
ATOM 1532 O O . LYS A 1 190 ? -16.275 -18.817 20.375 1.00 59.12 190 LYS A O 1
#

Foldseek 3Di:
DDPVVVLLVQLLCLLQPPVPPPPPSLVSVVVSCVVVVHDLVRCVVSLVVSCVVPVVSACSLLSSLVNCVVVVVLVSSLVSLVVNVVSVRDDLVSLLVNLLSCLLVVVNVVSVVSPVVSCVVPVLAACSLLSSLLSCVVVPNLVSSLVSLVVRLVSVRYDPVSLVSNQVSCVVVVVNVVNVVSVVVVVVVD

pLDDT: mean 90.2, std 9.67, range [47.78, 98.44]

Solvent-accessible surface area (backbone atoms only — not comparable to full-atom values): 10352 Å² total; per-residue (Å²): 133,55,75,65,61,57,49,53,54,54,50,46,54,53,64,64,58,76,82,76,68,88,82,47,57,66,59,54,52,46,52,54,25,62,78,66,74,47,58,77,86,74,45,56,66,58,53,51,53,49,37,73,78,33,78,84,54,64,41,46,36,40,52,50,15,52,51,22,46,78,71,66,40,46,72,60,15,44,51,27,30,52,56,27,52,75,67,73,42,58,52,68,70,50,50,35,50,41,22,34,43,31,37,74,71,69,36,50,71,61,16,51,54,48,39,51,54,43,42,74,77,32,81,86,57,60,37,44,40,37,52,33,13,53,54,32,39,78,68,73,36,48,70,63,12,32,60,29,22,49,56,22,59,78,67,64,25,57,49,80,79,50,46,61,53,40,46,52,43,21,55,74,64,72,39,43,65,63,46,51,56,52,50,49,54,63,59,73,75,110

Radius of gyration: 18.78 Å; Cα contacts (8 Å, |Δi|>4): 202; chains: 1; bounding box: 41×32×56 Å

Sequence (190 aa):
MTQQSALYKKFEVVLLDKSGKGGNWIDNLQDILDKHSISADCIADIIDDVFANNPDAKFIYSRYALLLMKHGFTDMAEQAFQKDYSYYNQAWSHSMKYAECLTINNKHNQAEELIQKVYGRHPGAVNGYTASAMVLFSRGYPETASRFALKDLFQRRFTSFYLKHIVKILLSTGERQTAIDEINKIVSEK

Secondary structure (DSSP, 8-state):
--HHHHHHHHHHHHHT--S---SSHHHHHHHHHHHHT--GGGGHHHHHHHHHH-TT-TTHHHHHHHHHHHTT-HHHHHHHHHHHHHTT---HHHHHHHHHHHHHTT-HHHHHHHHHHHHHH-TT---HHHHHHHHHHHTT-HHHHHHHHHHHHHTT---HHHHHHHHHHHHHTT-HHHHHHHHHHHHHT-

Mean predicted aligned error: 5.03 Å